Protein AF-A0A1G2JM39-F1 (afdb_monomer)

Nearest PDB structures (foldseek):
  2yhc-assembly1_A  TM=2.535E-01  e=5.989E-01  Escherichia coli BL21(DE3)
  4ui9-assembly1_J  TM=2.223E-01  e=4.684E+00  Homo sapiens

Foldseek 3Di:
DDDDPVPPPVVVVPPPPPPPPFDFLDQLPVPADPVLLVVLVVVLVVLLVVQLPDPQRLCLVSLLSLLLSCLNPVPDDDDADPSNVVSLLVNLVVCLVVVVLLSNLSNLLSCQSNLPFDVSSLVSCVVCLVSLVVVLVVCPPPHNDPSSLSSQLSNCLNPVPDQDDPQPPLVVQLVVCVVVLVLLSNLLSVLSNCSNPQQDQDDDDPVNVVSLSVVLSVCSVVVVSNSNSSSSSSSSSNSANGWDRDSSHIDGGRDCPPVDPPDDPPPDPDPDDD

Sequence (274 aa):
MKFNPDNLNIHELAIEEPEKQAELPFDFSELVSAEDLQELRDELNRTRERQKHDKSPLWGGFCWEVATLKLMNKNEKVDLDEQTLQGIRDNLLRYASLQEWDGFSAIASSLKISGITDSQISKILLDNKNNILKYFESLIYPGISSSAELTAKKIKIIYPGVVINTKDLSLGLATRFKQSKHWLLFCQHLTYEKFIDFDCDIPLDQETKDKITNEFKTYLSKKAWSPLGDIALAMNILNAKRINITDKGVEFITSDKNAKSTSEPQNLPEQKQF

Solvent-accessible surface area (backbone atoms only — not comparable to full-atom values): 15844 Å² total; per-residue (Å²): 134,83,86,65,75,90,73,64,62,66,78,79,66,60,71,74,72,73,79,76,72,79,61,67,36,54,76,38,74,88,78,48,52,76,63,56,54,48,53,52,51,51,50,46,49,53,46,50,57,50,41,77,72,44,96,77,50,64,52,49,61,47,34,42,49,50,22,29,51,29,64,63,33,78,85,61,81,84,87,73,53,71,69,56,52,49,50,45,46,52,46,43,51,48,22,59,77,69,66,38,51,69,63,32,35,51,33,50,24,21,33,36,53,45,28,62,73,48,76,65,53,54,47,56,50,60,78,41,44,68,58,51,51,53,51,50,59,56,38,45,62,96,49,78,40,76,67,35,52,56,47,51,40,27,47,32,60,67,38,69,88,60,86,71,92,62,90,78,59,41,68,61,51,21,52,53,23,57,76,71,65,39,56,69,60,19,38,55,32,51,42,38,55,36,55,69,36,38,76,53,79,67,91,71,56,68,68,57,53,51,50,52,52,51,51,41,53,52,27,56,77,66,66,38,59,71,67,30,26,54,45,43,50,24,48,33,53,62,45,18,52,34,62,47,78,55,82,71,13,62,45,56,37,49,62,74,80,76,77,68,83,74,75,73,78,78,79,73,77,82,79,76,83,127

Secondary structure (DSSP, 8-state):
----GGG--TTTT-------PPPPSS-GGGTS-HHHHHHHHHHHHHHHHHHHH-SS--HHHHHHHHHHHHHH-TT------HHHHHHHHHHHHHHHHTT-HHHHHHHHHHHHHHT---HHHHHHHHHHHHHHHHHHHHHHSSS--HHHHHHHHHHHHH-TT-----TTTHHHHHHHHHHTT-HHHHHHHHHHHHHHSTT---PPPHHHHHHHHHHHHHHHHTT-HHHHHHHHHHHHHHH-SEEEEETTEEEEE--GGGS--S------------

Mean predicted aligned error: 8.4 Å

Structure (mmCIF, N/CA/C/O backbone):
data_AF-A0A1G2JM39-F1
#
_entry.id   AF-A0A1G2JM39-F1
#
loop_
_atom_site.group_PDB
_atom_site.id
_atom_site.type_symbol
_atom_site.label_atom_id
_atom_site.label_alt_id
_atom_site.label_comp_id
_atom_site.label_asym_id
_atom_site.label_entity_id
_atom_site.label_seq_id
_atom_site.pdbx_PDB_ins_code
_atom_site.Cartn_x
_atom_site.Cartn_y
_atom_site.Cartn_z
_atom_site.occupancy
_atom_site.B_iso_or_equiv
_atom_site.auth_seq_id
_atom_site.auth_comp_id
_atom_site.auth_asym_id
_atom_site.auth_atom_id
_atom_site.pdbx_PDB_model_num
ATOM 1 N N . MET A 1 1 ? -66.150 -9.642 -7.266 1.00 48.66 1 MET A N 1
ATOM 2 C CA . MET A 1 1 ? -65.005 -10.494 -7.650 1.00 48.66 1 MET A CA 1
ATOM 3 C C . MET A 1 1 ? -64.572 -11.267 -6.414 1.00 48.66 1 MET A C 1
ATOM 5 O O . MET A 1 1 ? -64.331 -10.633 -5.397 1.00 48.66 1 MET A O 1
ATOM 9 N N . LYS A 1 2 ? -64.592 -12.607 -6.450 1.00 56.50 2 LYS A N 1
ATOM 10 C CA . LYS A 1 2 ? -64.122 -13.448 -5.337 1.00 56.50 2 LYS A CA 1
ATOM 11 C C . LYS A 1 2 ? -62.598 -13.547 -5.430 1.00 56.50 2 LYS A C 1
ATOM 13 O O . LYS A 1 2 ? -62.094 -13.969 -6.465 1.00 56.50 2 LYS A O 1
ATOM 18 N N . PHE A 1 3 ? -61.895 -13.116 -4.387 1.00 60.41 3 PHE A N 1
ATOM 19 C CA . PHE A 1 3 ? -60.451 -13.299 -4.249 1.00 60.41 3 PHE A CA 1
ATOM 20 C C . PHE A 1 3 ? -60.175 -14.806 -4.145 1.00 60.41 3 PHE A C 1
ATOM 22 O O . PHE A 1 3 ? -60.771 -15.461 -3.292 1.00 60.41 3 PHE A O 1
ATOM 29 N N . ASN A 1 4 ? -59.362 -15.356 -5.051 1.00 68.62 4 ASN A N 1
ATOM 30 C CA . ASN A 1 4 ? -58.970 -16.764 -5.029 1.00 68.62 4 ASN A CA 1
ATOM 31 C C . ASN A 1 4 ? -57.573 -16.875 -4.388 1.00 68.62 4 ASN A C 1
ATOM 33 O O . ASN A 1 4 ? -56.592 -16.554 -5.061 1.00 68.62 4 ASN A O 1
ATOM 37 N N . PRO A 1 5 ? -57.471 -17.264 -3.106 1.00 61.47 5 PRO A N 1
ATOM 38 C CA . PRO A 1 5 ? -56.193 -17.344 -2.401 1.00 61.47 5 PRO A CA 1
ATOM 39 C C . PRO A 1 5 ? -55.276 -18.458 -2.934 1.00 61.47 5 PRO A C 1
ATOM 41 O O . PRO A 1 5 ? -54.072 -18.388 -2.715 1.00 61.47 5 PRO A O 1
ATOM 44 N N . ASP A 1 6 ? -55.807 -19.419 -3.695 1.00 66.56 6 ASP A N 1
ATOM 45 C CA . ASP A 1 6 ? -55.047 -20.578 -4.188 1.00 66.56 6 ASP A CA 1
ATOM 46 C C . ASP A 1 6 ? -54.127 -20.255 -5.382 1.00 66.56 6 ASP A C 1
ATOM 48 O O . ASP A 1 6 ? -53.359 -21.105 -5.820 1.00 66.56 6 ASP A O 1
ATOM 52 N N . ASN A 1 7 ? -54.179 -19.021 -5.901 1.00 58.94 7 ASN A N 1
ATOM 53 C CA . ASN A 1 7 ? -53.318 -18.543 -6.991 1.00 58.94 7 ASN A CA 1
ATOM 54 C C . ASN A 1 7 ? -52.231 -17.557 -6.528 1.00 58.94 7 ASN A C 1
ATOM 56 O O . ASN A 1 7 ? -51.568 -16.941 -7.363 1.00 58.94 7 ASN A O 1
ATOM 60 N N . LEU A 1 8 ? -52.040 -17.380 -5.216 1.00 53.53 8 LEU A N 1
ATOM 61 C CA . LEU A 1 8 ? -50.904 -16.626 -4.694 1.00 53.53 8 LEU A CA 1
ATOM 62 C C . LEU A 1 8 ? -49.677 -17.539 -4.646 1.00 53.53 8 LEU A C 1
ATOM 64 O O . LEU A 1 8 ? -49.469 -18.290 -3.694 1.00 53.53 8 LEU A O 1
ATOM 68 N N . ASN A 1 9 ? -48.856 -17.464 -5.691 1.00 60.41 9 ASN A N 1
ATOM 69 C CA . ASN A 1 9 ? -47.540 -18.083 -5.711 1.00 60.41 9 ASN A CA 1
ATOM 70 C C . ASN A 1 9 ? -46.631 -17.336 -4.718 1.00 60.41 9 ASN A C 1
ATOM 72 O O . ASN A 1 9 ? -45.933 -16.391 -5.070 1.00 60.41 9 ASN A O 1
ATOM 76 N N . ILE A 1 10 ? -46.675 -17.724 -3.443 1.00 56.81 10 ILE A N 1
ATOM 77 C CA . ILE A 1 10 ? -45.877 -17.131 -2.355 1.00 56.81 10 ILE A CA 1
ATOM 78 C C . ILE A 1 10 ? -44.362 -17.160 -2.625 1.00 56.81 10 ILE A C 1
ATOM 80 O O . ILE A 1 10 ? -43.629 -16.378 -2.028 1.00 56.81 10 ILE A O 1
ATOM 84 N N . HIS A 1 11 ? -43.895 -18.001 -3.554 1.00 56.53 11 HIS A N 1
ATOM 85 C CA . HIS A 1 11 ? -42.503 -18.028 -4.007 1.00 56.53 11 HIS A CA 1
ATOM 86 C C . HIS A 1 11 ? -42.127 -16.848 -4.919 1.00 56.53 11 HIS A C 1
ATOM 88 O O . HIS A 1 11 ? -40.959 -16.481 -4.958 1.00 56.53 11 HIS A O 1
ATOM 94 N N . GLU A 1 12 ? -43.089 -16.207 -5.592 1.00 52.84 12 GLU A N 1
ATOM 95 C CA . GLU A 1 12 ? -42.864 -14.974 -6.373 1.00 52.84 12 GLU A CA 1
ATOM 96 C C . GLU A 1 12 ? -42.882 -13.706 -5.500 1.00 52.84 12 GLU A C 1
ATOM 98 O O . GLU A 1 12 ? -42.490 -12.634 -5.953 1.00 52.84 12 GLU A O 1
ATOM 103 N N . LEU A 1 13 ? -43.317 -13.819 -4.239 1.00 52.88 13 LEU A N 1
ATOM 104 C CA . LEU A 1 13 ? -43.308 -12.733 -3.250 1.00 52.88 13 LEU A CA 1
ATOM 105 C C . LEU A 1 13 ? -42.090 -12.768 -2.321 1.00 52.88 13 LEU A C 1
ATOM 107 O O . LEU A 1 13 ? -41.977 -11.916 -1.437 1.00 52.88 13 LEU A O 1
ATOM 111 N N . ALA A 1 14 ? -41.178 -13.725 -2.511 1.00 61.47 14 ALA A N 1
ATOM 112 C CA . ALA A 1 14 ? -39.863 -13.669 -1.896 1.00 61.47 14 ALA A CA 1
ATOM 113 C C . ALA A 1 14 ? -39.095 -12.511 -2.544 1.00 61.47 14 ALA A C 1
ATOM 115 O O . ALA A 1 14 ? -38.426 -12.671 -3.560 1.00 61.47 14 ALA A O 1
ATOM 116 N N . ILE A 1 15 ? -39.249 -11.316 -1.974 1.00 55.47 15 ILE A N 1
ATOM 117 C CA . ILE A 1 15 ? -38.340 -10.204 -2.220 1.00 55.47 15 ILE A CA 1
ATOM 118 C C . ILE A 1 15 ? -36.965 -10.744 -1.833 1.00 55.47 15 ILE A C 1
ATOM 120 O O . ILE A 1 15 ? -36.743 -11.023 -0.654 1.00 55.47 15 ILE A O 1
ATOM 124 N N . GLU A 1 16 ? -36.087 -10.961 -2.817 1.00 55.72 16 GLU A N 1
ATOM 125 C CA . GLU A 1 16 ? -34.671 -11.200 -2.548 1.00 55.72 16 GLU A CA 1
ATOM 126 C C . GLU A 1 16 ? -34.227 -10.094 -1.596 1.00 55.72 16 GLU A C 1
ATOM 128 O O . GLU A 1 16 ? -34.289 -8.908 -1.942 1.00 55.72 16 GLU A O 1
ATOM 133 N N . GLU A 1 17 ? -33.873 -10.468 -0.362 1.00 51.47 17 GLU A N 1
ATOM 134 C CA . GLU A 1 17 ? -33.269 -9.512 0.552 1.00 51.47 17 GLU A CA 1
ATOM 135 C C . GLU A 1 17 ? -32.082 -8.910 -0.200 1.00 51.47 17 GLU A C 1
ATOM 137 O O . GLU A 1 17 ? -31.240 -9.675 -0.685 1.00 51.47 17 GLU A O 1
ATOM 142 N N . PRO A 1 18 ? -32.028 -7.574 -0.370 1.00 54.75 18 PRO A N 1
ATOM 143 C CA . PRO A 1 18 ? -30.941 -6.956 -1.105 1.00 54.75 18 PRO A CA 1
ATOM 144 C C . PRO A 1 18 ? -29.643 -7.452 -0.488 1.00 54.75 18 PRO A C 1
ATOM 146 O O . PRO A 1 18 ? -29.501 -7.378 0.738 1.00 54.75 18 PRO A O 1
ATOM 149 N N . GLU A 1 19 ? -28.748 -7.993 -1.325 1.00 52.28 19 GLU A N 1
ATOM 150 C CA . GLU A 1 19 ? -27.459 -8.522 -0.884 1.00 52.28 19 GLU A CA 1
ATOM 151 C C . GLU A 1 19 ? -26.875 -7.552 0.135 1.00 52.28 19 GLU A C 1
ATOM 153 O O . GLU A 1 19 ? -26.601 -6.385 -0.172 1.00 52.28 19 GLU A O 1
ATOM 158 N N . LYS A 1 20 ? -26.779 -8.013 1.386 1.00 50.59 20 LYS A N 1
ATOM 159 C CA . LYS A 1 20 ? -26.292 -7.176 2.472 1.00 50.59 20 LYS A CA 1
ATOM 160 C C . LYS A 1 20 ? -24.886 -6.757 2.087 1.00 50.59 20 LYS A C 1
ATOM 162 O O . LYS A 1 20 ? -23.979 -7.588 2.047 1.00 50.59 20 LYS A O 1
ATOM 167 N N . GLN A 1 21 ? -24.722 -5.476 1.761 1.00 50.88 21 GLN A N 1
ATOM 168 C CA . GLN A 1 21 ? -23.415 -4.936 1.428 1.00 50.88 21 GLN A CA 1
ATOM 169 C C . GLN A 1 21 ? -22.471 -5.288 2.573 1.00 50.88 21 GLN A C 1
ATOM 171 O O . GLN A 1 21 ? -22.797 -5.050 3.737 1.00 50.88 21 GLN A O 1
ATOM 176 N N . ALA A 1 22 ? -21.334 -5.900 2.239 1.00 52.94 22 ALA A N 1
ATOM 177 C CA . ALA A 1 22 ? -20.323 -6.251 3.220 1.00 52.94 22 ALA A CA 1
ATOM 178 C C . ALA A 1 22 ? -20.017 -5.018 4.085 1.00 52.94 22 ALA A C 1
ATOM 180 O O . ALA A 1 22 ? -19.621 -3.972 3.554 1.00 52.94 22 ALA A O 1
ATOM 181 N N . GLU A 1 23 ? -20.250 -5.138 5.395 1.00 52.09 23 GLU A N 1
ATOM 182 C CA . GLU A 1 23 ? -19.890 -4.105 6.363 1.00 52.09 23 GLU A CA 1
ATOM 183 C C . GLU A 1 23 ? -18.403 -3.789 6.194 1.00 52.09 23 GLU A C 1
ATOM 185 O O . GLU A 1 23 ? -17.568 -4.696 6.113 1.00 52.09 23 GLU A O 1
ATOM 190 N N . LEU A 1 24 ? -18.083 -2.500 6.074 1.00 54.19 24 LEU A N 1
ATOM 191 C CA . LEU A 1 24 ? -16.711 -2.049 5.894 1.00 54.19 24 LEU A CA 1
ATOM 192 C C . LEU A 1 24 ? -15.858 -2.448 7.111 1.00 54.19 24 LEU A C 1
ATOM 194 O O . LEU A 1 24 ? -16.332 -2.332 8.238 1.00 54.19 24 LEU A O 1
ATOM 198 N N . PRO A 1 25 ? -14.598 -2.877 6.913 1.00 66.50 25 PRO A N 1
ATOM 199 C CA . PRO A 1 25 ? -13.685 -3.208 8.014 1.00 66.50 25 PRO A CA 1
ATOM 200 C C . PRO A 1 25 ? -13.390 -2.009 8.875 1.00 66.50 25 PRO A C 1
ATOM 202 O O . PRO A 1 25 ? -13.348 -2.112 10.093 1.00 66.50 25 PRO A O 1
ATOM 205 N N . PHE A 1 26 ? -13.226 -0.859 8.243 1.00 82.00 26 PHE A N 1
ATOM 206 C CA . PHE A 1 26 ? -13.108 0.391 8.943 1.00 82.00 26 PHE A CA 1
ATOM 207 C C . PHE A 1 26 ? -13.837 1.462 8.145 1.00 82.00 26 PHE A C 1
ATOM 209 O O . PHE A 1 26 ? -13.618 1.598 6.940 1.00 82.00 26 PHE A O 1
ATOM 216 N N . ASP A 1 27 ? -14.726 2.194 8.806 1.00 86.12 27 ASP A N 1
ATOM 217 C CA . ASP A 1 27 ? -15.439 3.294 8.176 1.00 86.12 27 ASP A CA 1
ATOM 218 C C . ASP A 1 27 ? -14.637 4.589 8.339 1.00 86.12 27 ASP A C 1
ATOM 220 O O . ASP A 1 27 ? -14.586 5.191 9.411 1.00 86.12 27 ASP A O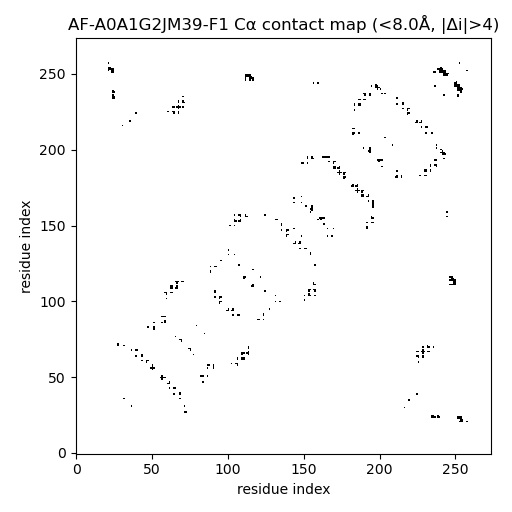 1
ATOM 224 N N . PHE A 1 28 ? -13.974 5.011 7.262 1.00 91.94 28 PHE A N 1
ATOM 225 C CA . PHE A 1 28 ? -13.242 6.277 7.239 1.00 91.94 28 PHE A CA 1
ATOM 226 C C . PHE A 1 28 ? -14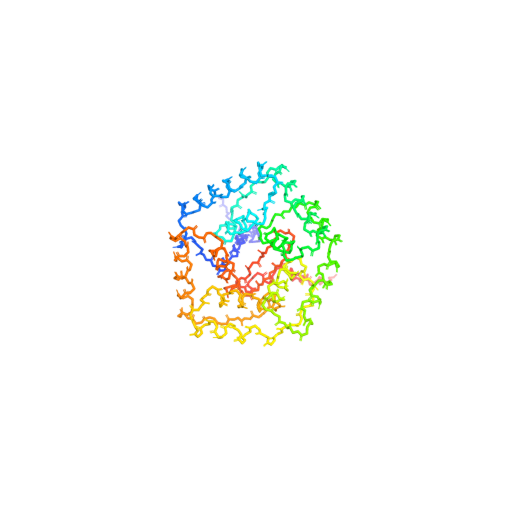.157 7.492 7.081 1.00 91.94 28 PHE A C 1
ATOM 228 O O . PHE A 1 28 ? -13.665 8.605 7.243 1.00 91.94 28 PHE A O 1
ATOM 235 N N . SER A 1 29 ? -15.454 7.325 6.792 1.00 90.88 29 SER A N 1
ATOM 236 C CA . SER A 1 29 ? -16.361 8.456 6.548 1.00 90.88 29 SER A CA 1
ATOM 237 C C . SER A 1 29 ? -16.540 9.360 7.773 1.00 90.88 29 SER A C 1
ATOM 239 O O . SER A 1 29 ? -16.782 10.555 7.625 1.00 90.88 29 SER A O 1
ATOM 241 N N . GLU A 1 30 ? -16.333 8.821 8.977 1.00 91.75 30 GLU A N 1
ATOM 242 C CA . GLU A 1 30 ? -16.329 9.595 10.223 1.00 91.75 30 GLU A CA 1
ATOM 243 C C . GLU A 1 30 ? -14.988 10.299 10.502 1.00 91.75 30 GLU A C 1
ATOM 245 O O . GLU A 1 30 ? -14.922 11.212 11.327 1.00 91.75 30 GLU A O 1
ATOM 250 N N . LEU A 1 31 ? -13.899 9.870 9.852 1.00 94.56 31 LEU A N 1
ATOM 251 C CA . LEU A 1 31 ? -12.544 10.383 10.091 1.00 94.56 31 LEU A CA 1
ATOM 252 C C . LEU A 1 31 ? -12.022 11.297 8.984 1.00 94.56 31 LEU A C 1
ATOM 254 O O . LEU A 1 31 ? -11.151 12.120 9.256 1.00 94.56 31 LEU A O 1
ATOM 258 N N . VAL A 1 32 ? -12.496 11.111 7.756 1.00 96.12 32 VAL A N 1
ATOM 259 C CA . VAL A 1 32 ? -11.976 11.753 6.550 1.00 96.12 32 VAL A CA 1
ATOM 260 C C . VAL A 1 32 ? -13.108 12.525 5.894 1.00 96.12 32 VAL A C 1
ATOM 262 O O . VAL A 1 32 ? -14.105 11.948 5.462 1.00 96.12 32 VAL A O 1
ATOM 265 N N . SER A 1 33 ? -12.952 13.843 5.812 1.00 96.75 33 SER A N 1
ATOM 266 C CA . SER A 1 33 ? -13.948 14.697 5.174 1.00 96.75 33 SER A CA 1
ATOM 267 C C . SER A 1 33 ? -13.884 14.606 3.643 1.00 96.75 33 SER A C 1
ATOM 269 O O . SER A 1 33 ? -12.898 14.156 3.053 1.00 96.75 33 SER A O 1
ATOM 271 N N . ALA A 1 34 ? -14.929 15.090 2.967 1.00 96.38 34 ALA A N 1
ATOM 272 C CA . ALA A 1 34 ? -14.906 15.232 1.511 1.00 96.38 34 ALA A CA 1
ATOM 273 C C . ALA A 1 34 ? -13.791 16.185 1.032 1.00 96.38 34 ALA A C 1
ATOM 275 O O . ALA A 1 34 ? -13.235 15.972 -0.045 1.00 96.38 34 ALA A O 1
ATOM 276 N N . GLU A 1 35 ? -13.455 17.200 1.836 1.00 97.56 35 GLU A N 1
ATOM 277 C CA . GLU A 1 35 ? -12.361 18.141 1.576 1.00 97.56 35 GLU A CA 1
ATOM 278 C C . GLU A 1 35 ? -10.998 17.442 1.657 1.00 97.56 35 GLU A C 1
ATOM 280 O O . GLU A 1 35 ? -10.205 17.556 0.727 1.00 97.56 35 GLU A O 1
ATOM 285 N N . ASP A 1 36 ? -10.765 16.613 2.680 1.00 97.38 36 ASP A N 1
ATOM 286 C CA . ASP A 1 36 ? -9.531 15.825 2.798 1.00 97.38 36 ASP A CA 1
ATOM 287 C C . ASP A 1 36 ? -9.327 14.885 1.602 1.00 97.38 36 ASP A C 1
ATOM 289 O O . ASP A 1 36 ? -8.221 14.776 1.066 1.00 97.38 36 ASP A O 1
ATOM 293 N N . LEU A 1 37 ? -10.400 14.218 1.157 1.00 96.88 37 LEU A N 1
ATOM 294 C CA . LEU A 1 37 ? -10.355 13.378 -0.041 1.00 96.88 37 LEU A CA 1
ATOM 295 C C . LEU A 1 37 ? -10.042 14.202 -1.290 1.00 96.88 37 LEU A C 1
ATOM 297 O O . LEU A 1 37 ? -9.296 13.738 -2.151 1.00 96.88 37 LEU A O 1
ATOM 301 N N . GLN A 1 38 ? -10.602 15.408 -1.407 1.00 97.25 38 GLN A N 1
ATOM 302 C CA . GLN A 1 38 ? -10.318 16.288 -2.535 1.00 97.25 38 GLN A CA 1
ATOM 303 C C . GLN A 1 38 ? -8.860 16.754 -2.536 1.00 97.25 38 GLN A C 1
ATOM 305 O O . GLN A 1 38 ? -8.214 16.700 -3.578 1.00 97.25 38 GLN A O 1
ATOM 310 N N . GLU A 1 39 ? -8.306 17.123 -1.385 1.00 97.12 39 GLU A N 1
ATOM 311 C CA . GLU A 1 39 ? -6.896 17.498 -1.281 1.00 97.12 39 GLU A CA 1
ATOM 312 C C . GLU A 1 39 ? -5.952 16.345 -1.647 1.00 97.12 39 GLU A C 1
ATOM 314 O O . GLU A 1 39 ? -4.943 16.567 -2.321 1.00 97.12 39 GLU A O 1
ATOM 319 N N . LEU A 1 40 ? -6.281 15.108 -1.256 1.00 96.19 40 LEU A N 1
ATOM 320 C CA . LEU A 1 40 ? -5.510 13.936 -1.667 1.00 96.19 40 LEU A CA 1
ATOM 321 C C . LEU A 1 40 ? -5.601 13.697 -3.183 1.00 96.19 40 LEU A C 1
ATOM 323 O O . LEU A 1 40 ? -4.592 13.366 -3.803 1.00 96.19 40 LEU A O 1
ATOM 327 N N . ARG A 1 41 ? -6.774 13.892 -3.805 1.00 96.88 41 ARG A N 1
ATOM 328 C CA . ARG A 1 41 ? -6.910 13.840 -5.276 1.00 96.88 41 ARG A CA 1
ATOM 329 C C . ARG A 1 41 ? -6.051 14.903 -5.952 1.00 96.88 41 ARG A C 1
ATOM 331 O O . ARG A 1 41 ? -5.400 14.618 -6.956 1.00 96.88 41 ARG A O 1
ATOM 338 N N . ASP A 1 42 ? -6.040 16.113 -5.407 1.00 96.38 42 ASP A N 1
ATOM 339 C CA . ASP A 1 42 ? -5.241 17.207 -5.945 1.00 96.38 42 ASP A CA 1
ATOM 340 C C . ASP A 1 42 ? -3.745 16.892 -5.841 1.00 96.38 42 ASP A C 1
ATOM 342 O O . ASP A 1 42 ? -3.018 17.089 -6.815 1.00 96.38 42 ASP A O 1
ATOM 346 N N . GLU A 1 43 ? -3.275 16.348 -4.711 1.00 95.31 43 GLU A N 1
ATOM 347 C CA . GLU A 1 43 ? -1.877 15.921 -4.576 1.00 95.31 43 GLU A CA 1
ATOM 348 C C . GLU A 1 43 ? -1.536 14.771 -5.524 1.00 95.31 43 GLU A C 1
ATOM 350 O O . GLU A 1 43 ? -0.520 14.839 -6.213 1.00 95.31 43 GLU A O 1
ATOM 355 N N . LEU A 1 44 ? -2.418 13.778 -5.654 1.00 95.62 44 LEU A N 1
ATOM 356 C CA . LEU A 1 44 ? -2.255 12.680 -6.604 1.00 95.62 44 LEU A CA 1
ATOM 357 C C . LEU A 1 44 ? -2.095 13.199 -8.043 1.00 95.62 44 LEU A C 1
ATOM 359 O O . LEU A 1 44 ? -1.231 12.730 -8.789 1.00 95.62 44 LEU A O 1
ATOM 363 N N . ASN A 1 45 ? -2.900 14.189 -8.437 1.00 95.69 45 ASN A N 1
ATOM 364 C CA . ASN A 1 45 ? -2.801 14.829 -9.747 1.00 95.69 45 ASN A CA 1
ATOM 365 C C . ASN A 1 45 ? -1.491 15.615 -9.895 1.00 95.69 45 ASN A C 1
ATOM 367 O O . ASN A 1 45 ? -0.821 15.489 -10.919 1.00 95.69 45 ASN A O 1
ATOM 371 N N . ARG A 1 46 ? -1.058 16.367 -8.873 1.00 95.19 46 ARG A N 1
ATOM 372 C CA . ARG A 1 46 ? 0.250 17.050 -8.893 1.00 95.19 46 ARG A CA 1
ATOM 373 C C . ARG A 1 46 ? 1.399 16.058 -9.031 1.00 95.19 46 ARG A C 1
ATOM 375 O O . ARG A 1 46 ? 2.324 16.297 -9.805 1.00 95.19 46 ARG A O 1
ATOM 382 N N . THR A 1 47 ? 1.362 14.946 -8.302 1.00 95.00 47 THR A N 1
ATOM 383 C CA . THR A 1 47 ? 2.358 13.879 -8.411 1.00 95.00 47 THR A CA 1
ATOM 384 C C . THR A 1 47 ? 2.350 13.285 -9.813 1.00 95.00 47 THR A C 1
ATOM 386 O O . THR A 1 47 ? 3.416 13.218 -10.421 1.00 95.00 47 THR A O 1
ATOM 389 N N . ARG A 1 48 ? 1.178 12.952 -10.368 1.00 95.50 48 ARG A N 1
ATOM 390 C CA . ARG A 1 48 ? 1.031 12.448 -11.744 1.00 95.50 48 ARG A CA 1
ATOM 391 C C . ARG A 1 48 ? 1.693 13.368 -12.769 1.00 95.50 48 ARG A C 1
ATOM 393 O O . ARG A 1 48 ? 2.515 12.910 -13.557 1.00 95.50 48 ARG A O 1
ATOM 400 N N . GLU A 1 49 ? 1.378 14.659 -12.728 1.00 95.06 49 GLU A N 1
ATOM 401 C CA . GLU A 1 49 ? 1.912 15.629 -13.688 1.00 95.06 49 GLU A CA 1
ATOM 402 C C . GLU A 1 49 ? 3.421 15.851 -13.503 1.00 95.06 49 GLU A C 1
ATOM 404 O O . GLU A 1 49 ? 4.153 15.917 -14.489 1.00 95.06 49 GLU A O 1
ATOM 409 N N . ARG A 1 50 ? 3.933 15.852 -12.261 1.00 94.56 50 ARG A N 1
ATOM 410 C CA . ARG A 1 50 ? 5.388 15.849 -12.014 1.00 94.56 50 ARG A CA 1
ATOM 411 C C . ARG A 1 50 ? 6.065 14.640 -12.663 1.00 94.56 50 ARG A C 1
ATOM 413 O O . ARG A 1 50 ? 7.075 14.817 -13.339 1.00 94.56 50 ARG A O 1
ATOM 420 N N . GLN A 1 51 ? 5.502 13.438 -12.503 1.00 93.25 51 GLN A N 1
ATOM 421 C CA . GLN A 1 51 ? 6.091 12.217 -13.065 1.00 93.25 51 GLN A CA 1
ATOM 422 C C . GLN A 1 51 ? 6.120 12.223 -14.598 1.00 93.25 51 GLN A C 1
ATOM 424 O O . GLN A 1 51 ? 7.083 11.748 -15.191 1.00 93.25 51 GLN A O 1
ATOM 429 N N . LYS A 1 52 ? 5.115 12.803 -15.261 1.00 91.38 52 LYS A N 1
ATOM 430 C CA . LYS A 1 52 ? 5.084 12.900 -16.733 1.00 91.38 52 LYS A CA 1
ATOM 431 C C . LYS A 1 52 ? 6.220 13.750 -17.318 1.00 91.38 52 LYS A C 1
ATOM 433 O O . LYS A 1 52 ? 6.564 13.570 -18.485 1.00 91.38 52 LYS A O 1
ATOM 438 N N . HIS A 1 53 ? 6.788 14.666 -16.534 1.00 89.81 53 HIS A N 1
ATOM 439 C CA . HIS A 1 53 ? 7.828 15.598 -16.979 1.00 89.81 53 HIS A CA 1
ATOM 440 C C . HIS A 1 53 ? 9.217 15.321 -16.387 1.00 89.81 53 HIS A C 1
ATOM 442 O O . 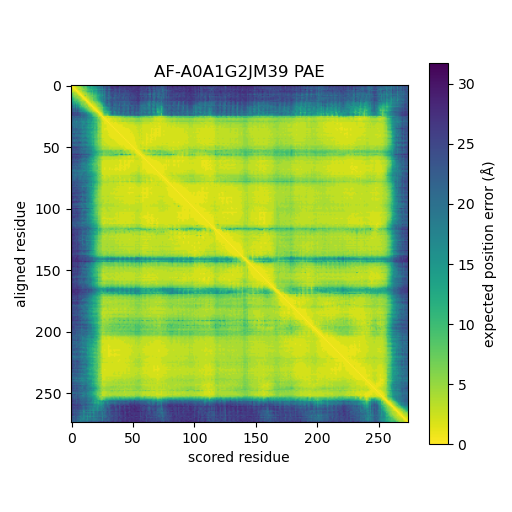HIS A 1 53 ? 10.186 15.977 -16.778 1.00 89.81 53 HIS A O 1
ATOM 448 N N . ASP A 1 54 ? 9.335 14.369 -15.461 1.00 90.62 54 ASP A N 1
ATOM 449 C CA . ASP A 1 54 ? 10.614 14.002 -14.858 1.00 90.62 54 ASP A CA 1
ATOM 450 C C . ASP A 1 54 ? 11.445 13.123 -15.811 1.00 90.62 54 ASP A C 1
ATOM 452 O O . ASP A 1 54 ? 10.929 12.278 -16.542 1.00 90.62 54 ASP A O 1
ATOM 456 N N . LYS A 1 55 ? 12.768 13.301 -15.782 1.00 86.81 55 LYS A N 1
ATOM 457 C CA . LYS A 1 55 ? 13.722 12.432 -16.484 1.00 86.81 55 LYS A CA 1
ATOM 458 C C . LYS A 1 55 ? 13.867 11.072 -15.805 1.00 86.81 55 LYS A C 1
ATOM 460 O O . LYS A 1 55 ? 14.277 10.116 -16.457 1.00 86.81 55 LYS A O 1
ATOM 465 N N . SER A 1 56 ? 13.583 10.994 -14.505 1.00 85.19 56 SER A N 1
ATOM 466 C CA . SER A 1 56 ? 13.648 9.760 -13.723 1.00 85.19 56 SER A CA 1
ATOM 467 C C . SER A 1 56 ? 12.410 9.634 -12.833 1.00 85.19 56 SER A C 1
ATOM 469 O O . SER A 1 56 ? 12.520 9.763 -11.610 1.00 85.19 56 SER A O 1
ATOM 471 N N . PRO A 1 57 ? 11.233 9.374 -13.423 1.00 85.81 57 PRO A N 1
ATOM 472 C CA . PRO A 1 57 ? 9.997 9.381 -12.670 1.00 85.81 57 PRO A CA 1
ATOM 473 C C . PRO A 1 57 ? 9.972 8.284 -11.599 1.00 85.81 57 PRO A C 1
ATOM 475 O O . PRO A 1 57 ? 10.307 7.120 -11.834 1.00 85.81 57 PRO A O 1
ATOM 478 N N . LEU A 1 58 ? 9.550 8.681 -10.405 1.00 87.62 58 LEU A N 1
ATOM 479 C CA . LEU A 1 58 ? 9.342 7.854 -9.228 1.00 87.62 58 LEU A CA 1
ATOM 480 C C . LEU A 1 58 ? 7.849 7.533 -9.089 1.00 87.62 58 LEU A C 1
ATOM 482 O O . LEU A 1 58 ? 7.152 8.046 -8.210 1.00 87.62 58 LEU A O 1
ATOM 486 N N . TRP A 1 59 ? 7.354 6.637 -9.945 1.00 94.31 59 TRP A N 1
ATOM 487 C CA . TRP A 1 59 ? 5.951 6.204 -9.940 1.00 94.31 59 TRP A CA 1
ATOM 488 C C . TRP A 1 59 ? 5.546 5.446 -8.665 1.00 94.31 59 TRP A C 1
ATOM 490 O O . TRP A 1 59 ? 4.355 5.280 -8.408 1.00 94.31 59 TRP A O 1
ATOM 500 N N . GLY A 1 60 ? 6.511 5.045 -7.829 1.00 91.81 60 GLY A N 1
ATOM 501 C CA . GLY A 1 60 ? 6.273 4.463 -6.504 1.00 91.81 60 GLY A CA 1
ATOM 502 C C . GLY A 1 60 ? 5.421 5.329 -5.584 1.00 91.81 60 GLY A C 1
ATOM 503 O O . GLY A 1 60 ? 4.441 4.831 -5.033 1.00 91.81 60 GLY A O 1
ATOM 504 N N . GLY A 1 61 ? 5.742 6.621 -5.467 1.00 91.81 61 GLY A N 1
ATOM 505 C CA . GLY A 1 61 ? 4.961 7.547 -4.639 1.00 91.81 61 GLY A CA 1
ATOM 506 C C . GLY A 1 61 ? 3.528 7.694 -5.151 1.00 91.81 61 GLY A C 1
ATOM 507 O O . GLY A 1 61 ? 2.580 7.544 -4.387 1.00 91.81 61 GLY A O 1
ATOM 508 N N . PHE A 1 62 ? 3.377 7.857 -6.468 1.00 95.44 62 PHE A N 1
ATOM 509 C CA . PHE A 1 62 ? 2.070 7.930 -7.120 1.00 95.44 62 PHE A CA 1
ATOM 510 C C . PHE A 1 62 ? 1.218 6.680 -6.854 1.00 95.44 62 PHE A C 1
ATOM 512 O O . PHE A 1 62 ? 0.076 6.789 -6.418 1.00 95.44 62 PHE A O 1
ATOM 519 N N . CYS A 1 63 ? 1.765 5.477 -7.068 1.00 95.94 63 CYS A N 1
ATOM 520 C CA . CYS A 1 63 ? 1.022 4.231 -6.848 1.00 95.94 63 CYS A CA 1
ATOM 521 C C . CYS A 1 63 ? 0.575 4.080 -5.386 1.00 95.94 63 CYS A C 1
ATOM 523 O O . CYS A 1 63 ? -0.514 3.566 -5.123 1.00 95.94 63 CYS A O 1
ATOM 525 N N . TRP A 1 64 ? 1.395 4.543 -4.440 1.00 94.44 64 TRP A N 1
ATOM 526 C CA . TRP A 1 64 ? 1.057 4.534 -3.020 1.00 94.44 64 TRP A CA 1
ATOM 527 C C . TRP A 1 64 ? -0.064 5.519 -2.668 1.00 94.44 64 TRP A C 1
ATOM 529 O O . TRP A 1 64 ? -0.977 5.174 -1.917 1.00 94.44 64 TRP A O 1
ATOM 539 N N . GLU A 1 65 ? -0.053 6.720 -3.246 1.00 95.19 65 GLU A N 1
ATOM 540 C CA . GLU A 1 65 ? -1.137 7.700 -3.096 1.00 95.19 65 GLU A CA 1
ATOM 541 C C . GLU A 1 65 ? -2.462 7.155 -3.654 1.00 95.19 65 GLU A C 1
ATOM 543 O O . GLU A 1 65 ? -3.502 7.283 -3.005 1.00 95.19 65 GLU A O 1
ATOM 548 N N . VAL A 1 66 ? -2.429 6.461 -4.802 1.00 95.94 66 VAL A N 1
ATOM 549 C CA . VAL A 1 66 ? -3.618 5.786 -5.353 1.00 95.94 66 VAL A CA 1
ATOM 550 C C . VAL A 1 66 ? -4.156 4.726 -4.390 1.00 95.94 66 VAL A C 1
ATOM 552 O O . VAL A 1 66 ? -5.360 4.680 -4.129 1.00 95.94 66 VAL A O 1
ATOM 555 N N . ALA A 1 67 ? -3.279 3.880 -3.840 1.00 95.00 67 ALA A N 1
ATOM 556 C CA . ALA A 1 67 ? -3.664 2.874 -2.852 1.00 95.00 67 ALA A CA 1
ATOM 557 C C . ALA A 1 67 ? -4.261 3.518 -1.591 1.00 95.00 67 ALA A C 1
ATOM 559 O O . ALA A 1 67 ? -5.299 3.074 -1.108 1.00 95.00 67 ALA A O 1
ATOM 560 N N . THR A 1 68 ? -3.660 4.606 -1.109 1.00 95.06 68 THR A N 1
ATOM 561 C CA . THR A 1 68 ? -4.125 5.372 0.056 1.00 95.06 68 THR A CA 1
ATOM 562 C C . THR A 1 68 ? -5.533 5.921 -0.159 1.00 95.06 68 THR A C 1
ATOM 564 O O . THR A 1 68 ? -6.412 5.724 0.681 1.00 95.06 68 THR A O 1
ATOM 567 N N . LEU A 1 69 ? -5.784 6.543 -1.314 1.00 95.62 69 LEU A N 1
ATOM 568 C CA . LEU A 1 69 ? -7.100 7.071 -1.664 1.00 95.62 69 LEU A CA 1
ATOM 569 C C . LEU A 1 69 ? -8.155 5.955 -1.733 1.00 95.62 69 LEU A C 1
ATOM 571 O O . LEU A 1 69 ? -9.248 6.106 -1.190 1.00 95.62 69 LEU A O 1
ATOM 575 N N . LYS A 1 70 ? -7.813 4.805 -2.327 1.00 93.69 70 LYS A N 1
ATOM 576 C CA . LYS A 1 70 ? -8.684 3.619 -2.394 1.00 93.69 70 LYS A CA 1
ATOM 577 C C . LYS A 1 70 ? -8.996 3.013 -1.026 1.00 93.69 70 LYS A C 1
ATOM 579 O O . LYS A 1 70 ? -10.119 2.570 -0.805 1.00 93.69 70 LYS A O 1
ATOM 584 N N . LEU A 1 71 ? -8.024 2.992 -0.114 1.00 92.94 71 LEU A N 1
ATOM 585 C CA . LEU A 1 71 ? -8.202 2.470 1.244 1.00 92.94 71 LEU A CA 1
ATOM 586 C C . LEU A 1 71 ? -9.144 3.335 2.085 1.00 92.94 71 LEU A C 1
ATOM 588 O O . LEU A 1 71 ? -9.880 2.794 2.907 1.00 92.94 71 LEU A O 1
ATOM 592 N N . MET A 1 72 ? -9.124 4.655 1.879 1.00 93.62 72 MET A N 1
ATOM 593 C CA . MET A 1 72 ? -10.003 5.596 2.583 1.00 93.62 72 MET A CA 1
ATOM 594 C C . MET A 1 72 ? -11.366 5.754 1.900 1.00 93.62 72 MET A C 1
ATOM 596 O O . MET A 1 72 ? -12.360 6.025 2.565 1.00 93.62 72 MET A O 1
ATOM 600 N N . ASN A 1 73 ? -11.433 5.555 0.582 1.00 93.50 73 ASN A N 1
ATOM 601 C CA . ASN A 1 73 ? -12.668 5.574 -0.189 1.00 93.50 73 ASN A CA 1
ATOM 602 C C . ASN A 1 73 ? -12.703 4.410 -1.194 1.00 93.50 73 ASN A C 1
ATOM 604 O O . ASN A 1 73 ? -12.283 4.546 -2.344 1.00 93.50 73 ASN A O 1
ATOM 608 N N . LYS A 1 74 ? -13.269 3.262 -0.792 1.00 87.19 74 LYS A N 1
ATOM 609 C CA . LYS A 1 74 ? -13.347 2.055 -1.647 1.00 87.19 74 LYS A CA 1
ATOM 610 C C . LYS A 1 74 ? -14.048 2.286 -2.990 1.00 87.19 74 LYS A C 1
ATOM 612 O O . LYS A 1 74 ? -13.742 1.618 -3.977 1.00 87.19 74 LYS A O 1
ATOM 617 N N . ASN A 1 75 ? -14.995 3.225 -3.016 1.00 90.25 75 ASN A N 1
ATOM 618 C CA . ASN A 1 75 ? -15.801 3.543 -4.189 1.00 90.25 75 ASN A CA 1
ATOM 619 C C . ASN A 1 75 ? -15.091 4.530 -5.120 1.00 90.25 75 AS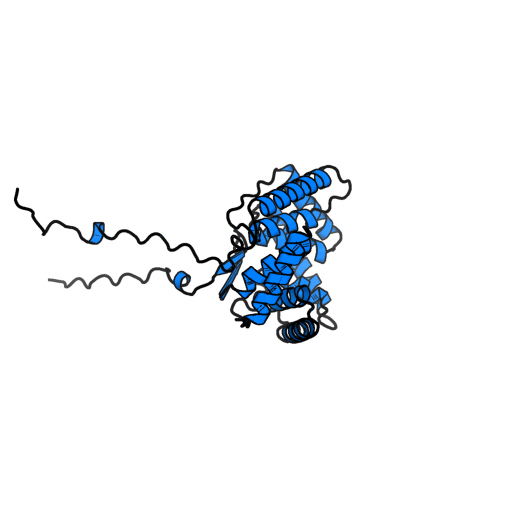N A C 1
ATOM 621 O O . ASN A 1 75 ? -15.605 4.825 -6.200 1.00 90.25 75 ASN A O 1
ATOM 625 N N . GLU A 1 76 ? -13.923 5.040 -4.719 1.00 92.00 76 GLU A N 1
ATOM 626 C CA . GLU A 1 76 ? -13.129 5.922 -5.553 1.00 92.00 76 GLU A CA 1
ATOM 627 C C . GLU A 1 76 ? -12.792 5.228 -6.870 1.00 92.00 76 GLU A C 1
ATOM 629 O O . GLU A 1 76 ? -12.301 4.097 -6.891 1.00 92.00 76 GLU A O 1
ATOM 634 N N . LYS A 1 77 ? -13.011 5.917 -7.986 1.00 91.44 77 LYS A N 1
ATOM 635 C CA . LYS A 1 77 ? -12.518 5.489 -9.292 1.00 91.44 77 LYS A CA 1
ATOM 636 C C . LYS A 1 77 ? -11.302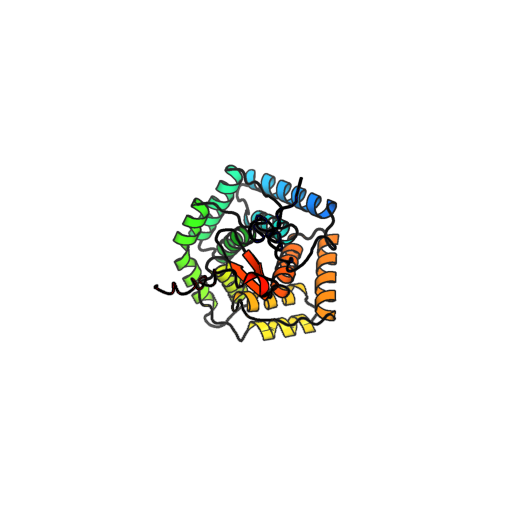 6.334 -9.629 1.00 91.44 77 LYS A C 1
ATOM 638 O O . LYS A 1 77 ? -11.426 7.536 -9.821 1.00 91.44 77 LYS A O 1
ATOM 643 N N . VAL A 1 78 ? -10.140 5.695 -9.700 1.00 90.44 78 VAL A N 1
ATOM 644 C CA . VAL A 1 78 ? -8.913 6.349 -10.152 1.00 90.44 78 VAL A CA 1
ATOM 645 C C . VAL A 1 78 ? -8.710 5.972 -11.605 1.00 90.44 78 VAL A C 1
ATOM 647 O O . VAL A 1 78 ? -8.361 4.833 -11.905 1.00 90.44 78 VAL A O 1
ATOM 650 N N . ASP A 1 79 ? -8.984 6.924 -12.490 1.00 89.19 79 ASP A N 1
ATOM 651 C CA . ASP A 1 79 ? -8.739 6.758 -13.916 1.00 89.19 79 ASP A CA 1
ATOM 652 C C . ASP A 1 79 ? -7.258 7.017 -14.218 1.00 89.19 79 ASP A C 1
ATOM 654 O O . ASP A 1 79 ? -6.681 8.035 -13.794 1.00 89.19 79 ASP A O 1
ATOM 658 N N . LEU A 1 80 ? -6.634 6.063 -14.903 1.00 93.38 80 LEU A N 1
ATOM 659 C CA . LEU A 1 80 ? -5.232 6.107 -15.297 1.00 93.38 80 LEU A CA 1
ATOM 660 C C . LEU A 1 80 ? -5.178 6.171 -16.816 1.00 93.38 80 LEU A C 1
ATOM 662 O O . LEU A 1 80 ? -5.537 5.214 -17.497 1.00 93.38 80 LEU A O 1
ATOM 666 N N . ASP A 1 81 ? -4.712 7.305 -17.333 1.00 94.88 81 ASP A N 1
ATOM 667 C CA . ASP A 1 81 ? -4.461 7.446 -18.761 1.00 94.88 81 ASP A CA 1
ATOM 668 C C . ASP A 1 81 ? -3.326 6.507 -19.220 1.00 94.88 81 ASP A C 1
ATOM 670 O O . ASP A 1 81 ? -2.502 6.040 -18.425 1.00 94.88 81 ASP A O 1
ATOM 674 N N . GLU A 1 82 ? -3.272 6.228 -20.524 1.00 94.75 82 GLU A N 1
ATOM 675 C CA . GLU A 1 82 ? -2.278 5.309 -21.097 1.00 94.75 82 GLU A CA 1
ATOM 676 C C . GLU A 1 82 ? -0.839 5.771 -20.825 1.00 94.75 82 GLU A C 1
ATOM 678 O O . GLU A 1 82 ? 0.045 4.949 -20.602 1.00 94.75 82 GLU A O 1
ATOM 683 N N . GLN A 1 83 ? -0.593 7.085 -20.774 1.00 95.00 83 GLN A N 1
ATOM 684 C CA . GLN A 1 83 ? 0.728 7.630 -20.455 1.00 95.00 83 GLN A CA 1
ATOM 685 C C . GLN A 1 83 ? 1.148 7.288 -19.017 1.00 95.00 83 GLN A C 1
ATOM 687 O O . GLN A 1 83 ? 2.298 6.926 -18.773 1.00 95.00 83 GLN A O 1
ATOM 692 N N . THR A 1 84 ? 0.219 7.383 -18.067 1.00 95.38 84 THR A N 1
ATOM 693 C CA . THR A 1 84 ? 0.425 7.037 -16.658 1.00 95.38 84 THR A CA 1
ATOM 694 C C . THR A 1 84 ? 0.678 5.541 -16.511 1.00 95.38 84 THR A C 1
ATOM 696 O O . THR A 1 84 ? 1.637 5.143 -15.849 1.00 95.38 84 THR A O 1
ATOM 699 N N . LEU A 1 85 ? -0.130 4.705 -17.173 1.00 96.00 85 LEU A N 1
ATOM 700 C CA . LEU A 1 85 ? 0.081 3.256 -17.196 1.00 96.00 85 LEU A CA 1
ATOM 701 C C . LEU A 1 85 ? 1.446 2.902 -17.787 1.00 96.00 85 LEU A C 1
ATOM 703 O O . LEU A 1 85 ? 2.184 2.121 -17.187 1.00 96.00 85 LEU A O 1
ATOM 707 N N . GLN A 1 86 ? 1.823 3.519 -18.908 1.00 95.25 86 GLN A N 1
ATOM 708 C CA . GLN A 1 86 ? 3.124 3.295 -19.527 1.00 95.25 86 GLN A CA 1
ATOM 709 C C . GLN A 1 86 ? 4.274 3.694 -18.596 1.00 95.25 86 GLN A C 1
ATOM 711 O O . GLN A 1 86 ? 5.210 2.917 -18.426 1.00 95.25 86 GLN A O 1
ATOM 716 N N . GLY A 1 87 ? 4.178 4.838 -17.914 1.00 95.38 87 GLY A N 1
ATOM 717 C CA . GLY A 1 87 ? 5.185 5.264 -16.942 1.00 95.38 87 GLY A CA 1
ATOM 718 C C . GLY A 1 87 ? 5.362 4.278 -15.780 1.00 95.38 87 GLY A C 1
ATOM 719 O O . GLY A 1 87 ? 6.490 3.959 -15.396 1.00 95.38 87 GLY A O 1
ATOM 720 N N . ILE A 1 88 ? 4.260 3.727 -15.261 1.00 96.56 88 ILE A N 1
ATOM 721 C CA . ILE A 1 88 ? 4.289 2.687 -14.222 1.00 96.56 88 ILE A CA 1
ATOM 722 C C . ILE A 1 88 ? 4.963 1.409 -14.747 1.00 96.56 88 ILE A C 1
ATOM 724 O O . ILE A 1 88 ? 5.825 0.846 -14.064 1.00 96.56 88 ILE A O 1
ATOM 728 N N . ARG A 1 89 ? 4.604 0.960 -15.960 1.00 96.50 89 ARG A N 1
ATOM 729 C CA . ARG A 1 89 ? 5.206 -0.219 -16.611 1.00 96.50 89 ARG A CA 1
ATOM 730 C C . ARG A 1 89 ? 6.714 -0.033 -16.792 1.00 96.50 89 ARG A C 1
ATOM 732 O O . ARG A 1 89 ? 7.485 -0.903 -16.385 1.00 96.50 89 ARG A O 1
ATOM 739 N N . ASP A 1 90 ? 7.138 1.114 -17.317 1.00 95.50 90 ASP A N 1
ATOM 740 C CA . ASP A 1 90 ? 8.550 1.445 -17.528 1.00 95.50 90 ASP A CA 1
ATOM 741 C C . ASP A 1 90 ? 9.322 1.472 -16.205 1.00 95.50 90 ASP A C 1
ATOM 743 O O . ASP A 1 90 ? 10.438 0.957 -16.119 1.00 95.50 90 ASP A O 1
ATOM 747 N N . ASN A 1 91 ? 8.724 2.005 -15.134 1.00 95.56 91 ASN A N 1
ATOM 748 C CA . ASN A 1 91 ? 9.378 2.033 -13.831 1.00 95.56 91 ASN A CA 1
ATOM 749 C C . ASN A 1 91 ? 9.515 0.634 -13.208 1.00 95.56 91 ASN A C 1
ATOM 751 O O . ASN A 1 91 ? 10.567 0.351 -12.631 1.00 95.56 91 ASN A O 1
ATOM 755 N N . LEU A 1 92 ? 8.519 -0.247 -13.357 1.00 96.38 92 LEU A N 1
ATOM 756 C CA . LEU A 1 92 ? 8.634 -1.655 -12.954 1.00 96.38 92 LEU A CA 1
ATOM 757 C C . LEU A 1 92 ? 9.739 -2.373 -13.737 1.00 96.38 92 LEU A C 1
ATOM 759 O O . LEU A 1 92 ? 10.577 -3.044 -13.136 1.00 96.38 92 LEU A O 1
ATOM 763 N N . LEU A 1 93 ? 9.781 -2.198 -15.061 1.00 96.19 93 LEU A N 1
ATOM 764 C CA . LEU A 1 93 ? 10.823 -2.780 -15.912 1.00 96.19 93 LEU A CA 1
ATOM 765 C C . LEU A 1 93 ? 12.216 -2.261 -15.542 1.00 96.19 93 LEU A C 1
ATOM 767 O O . LEU A 1 93 ? 13.156 -3.051 -15.452 1.00 96.19 93 LEU A O 1
ATOM 771 N N . ARG A 1 94 ? 12.349 -0.961 -15.249 1.00 95.44 94 ARG A N 1
ATOM 772 C CA . ARG A 1 94 ? 13.597 -0.365 -14.756 1.00 95.44 94 ARG A CA 1
ATOM 773 C C . ARG A 1 94 ? 14.046 -1.036 -13.460 1.00 95.44 94 ARG A C 1
ATOM 775 O O . ARG A 1 94 ? 15.178 -1.516 -13.404 1.00 95.44 94 ARG A O 1
ATOM 782 N N . TYR A 1 95 ? 13.173 -1.119 -12.453 1.00 95.81 95 TYR A N 1
ATOM 783 C CA . TYR A 1 95 ? 13.503 -1.764 -11.178 1.00 95.81 95 TYR A CA 1
ATOM 784 C C . TYR A 1 95 ? 13.901 -3.232 -11.367 1.00 95.81 95 TYR A C 1
ATOM 786 O O . TYR A 1 95 ? 14.900 -3.668 -10.797 1.00 95.81 95 TYR A O 1
ATOM 794 N N . ALA A 1 96 ? 13.187 -3.974 -12.218 1.00 96.44 96 ALA A N 1
ATOM 795 C CA . ALA A 1 96 ? 13.539 -5.351 -12.553 1.00 96.44 96 ALA A CA 1
ATOM 796 C C . ALA A 1 96 ? 14.920 -5.452 -13.227 1.00 96.44 96 ALA A C 1
ATOM 798 O O . ALA A 1 96 ? 15.729 -6.291 -12.836 1.00 96.44 96 ALA A O 1
ATOM 799 N N . SER A 1 97 ? 15.231 -4.574 -14.190 1.00 96.38 97 SER A N 1
ATOM 800 C CA . SER A 1 97 ? 16.531 -4.580 -14.882 1.00 96.38 97 SER A CA 1
ATOM 801 C C . SER A 1 97 ? 17.710 -4.241 -13.965 1.00 96.38 97 SER A C 1
ATOM 803 O O . SER A 1 97 ? 18.803 -4.773 -14.148 1.00 96.38 97 SER A O 1
ATOM 805 N N . LEU A 1 98 ? 17.481 -3.390 -12.960 1.00 96.12 98 LEU A N 1
ATOM 806 C CA . LEU A 1 98 ? 18.480 -2.992 -11.968 1.00 96.12 98 LEU A CA 1
ATOM 807 C C . LEU A 1 98 ? 18.538 -3.952 -10.772 1.00 96.12 98 LEU A C 1
ATOM 809 O O . LEU A 1 98 ? 19.375 -3.772 -9.895 1.00 96.12 98 LEU A O 1
ATOM 813 N N . GLN A 1 99 ? 17.665 -4.966 -10.730 1.00 95.69 99 GLN A N 1
ATOM 814 C CA . GLN A 1 99 ? 17.501 -5.878 -9.592 1.00 95.69 99 GLN A CA 1
ATOM 815 C C . GLN A 1 99 ? 17.161 -5.148 -8.274 1.00 95.69 99 GLN A C 1
ATOM 817 O O . GLN A 1 99 ? 17.476 -5.607 -7.177 1.00 95.69 99 GLN A O 1
ATOM 822 N N . GLU A 1 100 ? 16.480 -4.007 -8.375 1.00 94.69 100 GLU A N 1
ATOM 823 C CA . GLU A 1 100 ? 16.022 -3.176 -7.258 1.00 94.69 100 GLU A CA 1
ATOM 824 C C . GLU A 1 100 ? 14.645 -3.670 -6.769 1.00 94.69 100 GLU A C 1
ATOM 826 O O . GLU A 1 100 ? 13.599 -3.036 -6.942 1.00 94.69 100 GLU A O 1
ATOM 831 N N . TRP A 1 101 ? 14.635 -4.865 -6.178 1.00 94.81 101 TRP A N 1
ATOM 832 C CA . TRP A 1 101 ? 13.408 -5.611 -5.877 1.00 94.81 101 TRP A CA 1
ATOM 833 C C . TRP A 1 101 ? 12.539 -5.012 -4.762 1.00 94.81 101 TRP A C 1
ATOM 835 O O . TRP A 1 101 ? 11.323 -5.222 -4.763 1.00 94.81 101 TRP A O 1
ATOM 845 N N . ASP A 1 102 ? 13.110 -4.236 -3.836 1.00 91.12 102 ASP A N 1
ATOM 846 C CA . ASP A 1 102 ? 12.319 -3.527 -2.818 1.00 91.12 102 ASP A CA 1
ATOM 847 C C . ASP A 1 102 ? 11.413 -2.456 -3.454 1.00 91.12 102 ASP A C 1
ATOM 849 O O . ASP A 1 102 ? 10.212 -2.403 -3.172 1.00 91.12 102 ASP A O 1
ATOM 853 N N . GLY A 1 103 ? 11.960 -1.674 -4.393 1.00 92.94 103 GLY A N 1
ATOM 854 C CA . GLY A 1 103 ? 11.205 -0.694 -5.177 1.00 92.94 103 GLY A CA 1
ATOM 855 C C . GLY A 1 103 ? 10.188 -1.360 -6.106 1.00 92.94 103 GLY A C 1
ATOM 856 O O . GLY A 1 103 ? 9.023 -0.957 -6.140 1.00 92.94 103 GLY A O 1
ATOM 857 N N . PHE A 1 104 ? 10.592 -2.442 -6.786 1.00 96.19 104 PHE A N 1
ATOM 858 C CA . PHE A 1 104 ? 9.686 -3.243 -7.615 1.00 96.19 104 PHE A CA 1
ATOM 859 C C . PHE A 1 104 ? 8.474 -3.734 -6.811 1.00 96.19 104 PHE A C 1
ATOM 861 O O . PHE A 1 104 ? 7.324 -3.528 -7.202 1.00 96.19 104 PHE A O 1
ATOM 868 N N . SER A 1 105 ? 8.725 -4.382 -5.671 1.00 94.69 105 SER A N 1
ATOM 869 C CA . SER A 1 105 ? 7.674 -4.978 -4.844 1.00 94.69 105 SER A CA 1
ATOM 870 C C . SER A 1 105 ? 6.792 -3.921 -4.167 1.00 94.69 105 SER A C 1
ATOM 872 O O . SER A 1 105 ? 5.598 -4.158 -3.968 1.00 94.69 105 SER A O 1
ATOM 874 N N . ALA A 1 106 ? 7.325 -2.729 -3.872 1.00 92.69 106 ALA A N 1
ATOM 875 C CA . ALA A 1 106 ? 6.542 -1.609 -3.352 1.00 92.69 106 ALA A CA 1
ATOM 876 C C . ALA A 1 106 ? 5.499 -1.121 -4.372 1.00 92.69 106 ALA A C 1
ATOM 878 O O . ALA A 1 106 ? 4.319 -1.013 -4.035 1.00 92.69 106 ALA A O 1
ATOM 879 N N . ILE A 1 107 ? 5.897 -0.909 -5.633 1.00 95.38 107 ILE A N 1
ATOM 880 C CA . ILE A 1 107 ? 4.958 -0.532 -6.703 1.00 95.38 107 ILE A CA 1
ATOM 881 C C . ILE A 1 107 ? 3.939 -1.645 -6.925 1.00 95.38 107 ILE A C 1
ATOM 883 O O . ILE A 1 107 ? 2.734 -1.405 -6.878 1.00 95.38 107 ILE A O 1
ATOM 887 N N . ALA A 1 108 ? 4.417 -2.872 -7.127 1.00 95.38 108 ALA A N 1
ATOM 888 C CA . ALA A 1 108 ? 3.570 -4.012 -7.444 1.00 95.38 108 ALA A CA 1
ATOM 889 C C . ALA A 1 108 ? 2.492 -4.272 -6.376 1.00 95.38 108 ALA A C 1
ATOM 891 O O . ALA A 1 108 ? 1.328 -4.498 -6.709 1.00 95.38 108 ALA A O 1
ATOM 892 N N . SER A 1 109 ? 2.852 -4.197 -5.090 1.00 94.25 109 SER A N 1
ATOM 893 C CA . SER A 1 109 ? 1.887 -4.355 -3.995 1.00 94.25 109 SER A CA 1
ATOM 894 C C . SER A 1 109 ? 0.902 -3.186 -3.909 1.00 94.25 109 SER A C 1
ATOM 896 O O . SER A 1 109 ? -0.282 -3.424 -3.687 1.00 94.25 109 SER A O 1
ATOM 898 N N . SER A 1 110 ? 1.337 -1.949 -4.169 1.00 94.69 110 SER A N 1
ATOM 899 C CA . SER A 1 110 ? 0.452 -0.772 -4.205 1.00 94.69 110 SER A CA 1
ATOM 900 C C . SER A 1 110 ? -0.591 -0.864 -5.325 1.00 94.69 110 SER A C 1
ATOM 902 O O . SER A 1 110 ? -1.772 -0.581 -5.109 1.00 94.69 110 SER A O 1
ATOM 904 N N . LEU A 1 111 ? -0.188 -1.329 -6.511 1.00 94.12 111 LEU A N 1
ATOM 905 C CA . LEU A 1 111 ? -1.097 -1.588 -7.635 1.00 94.12 111 LEU A CA 1
ATOM 906 C C . LEU A 1 111 ? -2.122 -2.676 -7.291 1.00 94.12 111 LEU A C 1
ATOM 908 O O . LEU A 1 111 ? -3.307 -2.536 -7.586 1.00 94.12 111 LEU A O 1
ATOM 912 N N . LYS A 1 112 ? -1.682 -3.734 -6.599 1.00 92.81 112 LYS A N 1
ATOM 913 C CA . LYS A 1 112 ? -2.578 -4.796 -6.133 1.00 92.81 112 LYS A CA 1
ATOM 914 C C . LYS A 1 112 ? -3.555 -4.286 -5.070 1.00 92.81 112 LYS A C 1
ATOM 916 O O . LYS A 1 112 ? -4.739 -4.567 -5.172 1.00 92.81 112 LYS A O 1
ATOM 921 N N . ILE A 1 113 ? -3.102 -3.504 -4.087 1.00 91.38 113 ILE A N 1
ATOM 922 C CA . ILE A 1 113 ? -3.976 -2.914 -3.054 1.00 91.38 113 ILE A CA 1
ATOM 923 C C . ILE A 1 113 ? -5.036 -2.006 -3.681 1.00 91.38 113 ILE A C 1
ATOM 925 O O . ILE A 1 113 ? -6.206 -2.083 -3.320 1.00 91.38 113 ILE A O 1
ATOM 929 N N . SER A 1 114 ? -4.642 -1.171 -4.640 1.00 90.38 114 SER A N 1
ATOM 930 C CA . SER A 1 114 ? -5.549 -0.233 -5.312 1.00 90.38 114 SER A CA 1
ATOM 931 C C . SER A 1 114 ? -6.525 -0.885 -6.297 1.00 90.38 114 SER A C 1
ATOM 933 O O . SER A 1 114 ? -7.447 -0.214 -6.769 1.00 90.38 114 SER A O 1
ATOM 935 N N . GLY A 1 115 ? -6.341 -2.171 -6.614 1.00 89.12 115 GLY A N 1
ATOM 936 C CA . GLY A 1 115 ? -7.164 -2.883 -7.589 1.00 89.12 115 GLY A CA 1
ATOM 937 C C . GLY A 1 115 ? -6.945 -2.417 -9.029 1.00 89.12 115 GLY A C 1
ATOM 938 O O . GLY A 1 115 ? -7.822 -2.598 -9.875 1.00 89.12 115 GLY A O 1
ATOM 939 N N . ILE A 1 116 ? -5.799 -1.791 -9.319 1.00 88.62 116 ILE A N 1
ATOM 940 C CA . ILE A 1 116 ? -5.437 -1.427 -10.688 1.00 88.62 116 ILE A CA 1
ATOM 941 C C . ILE A 1 116 ? -5.147 -2.716 -11.454 1.00 88.62 116 ILE A C 1
ATOM 943 O O . ILE A 1 116 ? -4.238 -3.475 -11.114 1.00 88.62 116 ILE A O 1
ATOM 947 N N . THR A 1 117 ? -5.925 -2.946 -12.508 1.00 82.12 117 THR A N 1
ATOM 948 C CA . THR A 1 117 ? -5.781 -4.101 -13.392 1.00 82.12 117 THR A CA 1
ATOM 949 C C . THR A 1 117 ? -5.281 -3.635 -14.749 1.00 82.12 117 THR A C 1
ATOM 951 O O . THR A 1 117 ? -5.930 -2.854 -15.433 1.00 82.12 117 THR A O 1
ATOM 954 N N . ASP A 1 118 ? -4.102 -4.112 -15.132 1.00 89.94 118 ASP A N 1
ATOM 955 C CA . ASP A 1 118 ? -3.520 -3.886 -16.450 1.00 89.94 118 ASP A CA 1
ATOM 956 C C . ASP A 1 118 ? -2.814 -5.167 -16.886 1.00 89.94 118 ASP A C 1
ATOM 958 O O . ASP A 1 118 ? -1.950 -5.685 -16.175 1.00 89.94 118 ASP A O 1
ATOM 962 N N . SER A 1 119 ? -3.179 -5.695 -18.056 1.00 88.00 119 SER A N 1
ATOM 963 C CA . SER A 1 119 ? -2.672 -6.996 -18.505 1.00 88.00 119 SER A CA 1
ATOM 964 C C . SER A 1 119 ? -1.153 -7.013 -18.696 1.00 88.00 119 SER A C 1
ATOM 966 O O . SER A 1 119 ? -0.523 -8.053 -18.501 1.00 88.00 119 SER A O 1
ATOM 968 N N . GLN A 1 120 ? -0.548 -5.874 -19.059 1.00 86.88 120 GLN A N 1
ATOM 969 C CA . GLN A 1 120 ? 0.897 -5.791 -19.256 1.00 86.88 120 GLN A CA 1
ATOM 970 C C . GLN A 1 120 ? 1.625 -5.729 -17.914 1.00 86.88 120 GLN A C 1
ATOM 972 O O . GLN A 1 120 ? 2.612 -6.438 -17.739 1.00 86.88 120 GLN A O 1
ATOM 977 N N . ILE A 1 121 ? 1.109 -4.976 -16.939 1.00 91.19 121 ILE A N 1
ATOM 978 C CA . ILE A 1 121 ? 1.594 -5.012 -15.555 1.00 91.19 121 ILE A CA 1
ATOM 979 C C . ILE A 1 121 ? 1.491 -6.439 -15.011 1.00 91.19 121 ILE A C 1
ATOM 981 O O . ILE A 1 121 ? 2.487 -6.963 -14.522 1.00 91.19 121 ILE A O 1
ATOM 985 N N . SER A 1 122 ? 0.346 -7.115 -15.158 1.00 90.19 122 SER A N 1
ATOM 986 C CA . SER A 1 122 ? 0.184 -8.509 -14.719 1.00 90.19 122 SER A CA 1
ATOM 987 C C . SER A 1 122 ? 1.239 -9.435 -15.328 1.00 90.19 122 SER A C 1
ATOM 989 O O . SER A 1 122 ? 1.803 -10.272 -14.620 1.00 90.19 122 SER A O 1
ATO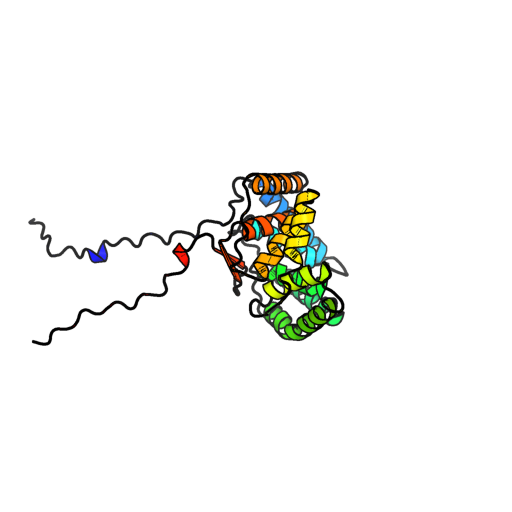M 991 N N . LYS A 1 123 ? 1.556 -9.252 -16.615 1.00 93.25 123 LYS A N 1
ATOM 992 C CA . LYS A 1 123 ? 2.630 -9.987 -17.286 1.00 93.25 123 LYS A CA 1
ATOM 993 C C . LYS A 1 123 ? 4.009 -9.661 -16.701 1.00 93.25 123 LYS A C 1
ATOM 995 O O . LYS A 1 123 ? 4.738 -10.586 -16.367 1.00 93.25 123 LYS A O 1
ATOM 1000 N N . ILE A 1 124 ? 4.347 -8.381 -16.506 1.00 94.19 124 ILE A N 1
ATOM 1001 C CA . ILE A 1 124 ? 5.623 -7.953 -15.897 1.00 94.19 124 ILE A CA 1
ATOM 1002 C C . ILE A 1 124 ? 5.807 -8.586 -14.513 1.00 94.19 124 ILE A C 1
ATOM 1004 O O . ILE A 1 124 ? 6.902 -9.049 -14.191 1.00 94.19 124 ILE A O 1
ATOM 1008 N N . LEU A 1 125 ? 4.748 -8.630 -13.698 1.00 92.62 125 LEU A N 1
ATOM 1009 C CA . LEU A 1 125 ? 4.781 -9.282 -12.390 1.00 92.62 125 LEU A CA 1
ATOM 1010 C C . LEU A 1 125 ? 5.057 -10.782 -12.541 1.00 92.62 125 LEU A C 1
ATOM 1012 O O . LEU A 1 125 ? 6.001 -11.295 -11.944 1.00 92.62 125 LEU A O 1
ATOM 1016 N N . LEU A 1 126 ? 4.292 -11.477 -13.387 1.00 93.00 126 LEU A N 1
ATOM 1017 C CA . LEU A 1 126 ? 4.462 -12.914 -13.602 1.00 93.00 126 LEU A CA 1
ATOM 1018 C C . LEU A 1 126 ? 5.876 -13.269 -14.089 1.00 93.00 126 LEU A C 1
ATOM 1020 O O . LEU A 1 126 ? 6.502 -14.166 -13.521 1.00 93.00 126 LEU A O 1
ATOM 1024 N N . ASP A 1 127 ? 6.395 -12.526 -15.068 1.00 96.31 127 ASP A N 1
ATOM 1025 C CA . ASP A 1 127 ? 7.722 -12.733 -15.659 1.00 96.31 127 ASP A CA 1
ATOM 1026 C C . ASP A 1 127 ? 8.851 -12.543 -14.625 1.00 96.31 127 ASP A C 1
ATOM 1028 O O . ASP A 1 127 ? 9.901 -13.180 -14.717 1.00 96.31 127 ASP A O 1
ATOM 1032 N N . ASN A 1 128 ? 8.633 -11.714 -13.597 1.00 96.06 128 ASN A N 1
ATOM 1033 C CA . ASN A 1 128 ? 9.625 -11.408 -12.560 1.00 96.06 128 ASN A CA 1
ATOM 1034 C C . ASN A 1 128 ? 9.403 -12.138 -11.228 1.00 96.06 128 ASN A C 1
ATOM 1036 O O . ASN A 1 128 ? 10.210 -11.985 -10.306 1.00 96.06 128 ASN A O 1
ATOM 1040 N N . LYS A 1 129 ? 8.361 -12.972 -11.114 1.00 95.19 129 LYS A N 1
ATOM 1041 C CA . LYS A 1 129 ? 8.007 -13.685 -9.877 1.00 95.19 129 LYS A CA 1
ATOM 1042 C C . LYS A 1 129 ? 9.196 -14.422 -9.257 1.00 95.19 129 LYS A C 1
ATOM 1044 O O . LYS A 1 129 ? 9.492 -14.232 -8.081 1.00 95.19 129 LYS A O 1
ATOM 1049 N N . ASN A 1 130 ? 9.904 -15.232 -10.045 1.00 95.00 130 ASN A N 1
ATOM 1050 C CA . ASN A 1 130 ? 11.009 -16.052 -9.538 1.00 95.00 130 ASN A CA 1
ATOM 1051 C C . ASN A 1 130 ? 12.205 -15.215 -9.059 1.00 95.00 130 ASN A C 1
ATOM 1053 O O . ASN A 1 130 ? 12.884 -15.613 -8.117 1.00 95.00 130 ASN A O 1
ATOM 1057 N N . ASN A 1 131 ? 12.463 -14.061 -9.678 1.00 95.56 131 ASN A N 1
ATOM 1058 C CA . ASN A 1 131 ? 13.577 -13.198 -9.282 1.00 95.56 131 ASN A CA 1
ATOM 1059 C C . ASN A 1 131 ? 13.306 -12.519 -7.935 1.00 95.56 131 ASN A C 1
ATOM 1061 O O . ASN A 1 131 ? 14.185 -12.476 -7.079 1.00 95.56 131 ASN A O 1
ATOM 1065 N N . ILE A 1 132 ? 12.068 -12.072 -7.718 1.00 92.56 132 ILE A N 1
ATOM 1066 C CA . ILE A 1 132 ? 11.636 -11.481 -6.446 1.00 92.56 132 ILE A CA 1
ATOM 1067 C C . ILE A 1 132 ? 11.693 -12.515 -5.316 1.00 92.56 132 ILE A C 1
ATOM 1069 O O . ILE A 1 132 ? 12.131 -12.194 -4.215 1.00 92.56 132 ILE A O 1
ATOM 1073 N N . LEU A 1 133 ? 11.284 -13.761 -5.585 1.00 91.25 133 LEU A N 1
ATOM 1074 C CA . LEU A 1 133 ? 11.369 -14.839 -4.596 1.00 91.25 133 LEU A CA 1
ATOM 1075 C C . LEU A 1 133 ? 12.823 -15.144 -4.214 1.00 91.25 133 LEU A C 1
ATOM 1077 O O . LEU A 1 133 ? 13.128 -15.197 -3.027 1.00 91.25 133 LEU A O 1
ATOM 1081 N N . LYS A 1 134 ? 13.735 -15.232 -5.191 1.00 92.31 134 LYS A N 1
ATOM 1082 C CA . LYS A 1 134 ? 15.177 -15.393 -4.927 1.00 92.31 134 LYS A CA 1
ATOM 1083 C C . LYS A 1 134 ? 15.760 -14.229 -4.125 1.00 92.31 134 LYS A C 1
ATOM 1085 O O . LYS A 1 134 ? 16.563 -14.441 -3.221 1.00 92.31 134 LYS A O 1
ATOM 1090 N N . TYR A 1 135 ? 15.363 -12.996 -4.442 1.00 91.25 135 TYR A N 1
ATOM 1091 C CA . TYR A 1 135 ? 15.769 -11.826 -3.666 1.00 91.25 135 TYR A CA 1
ATOM 1092 C C . TYR A 1 135 ? 15.304 -11.936 -2.215 1.00 91.25 135 TYR A C 1
ATOM 1094 O O . TYR A 1 135 ? 16.094 -11.736 -1.297 1.00 91.25 135 TYR A O 1
ATOM 1102 N N . PHE A 1 136 ? 14.051 -12.317 -1.994 1.00 88.31 136 PHE A N 1
ATOM 1103 C CA . PHE A 1 136 ? 13.530 -12.508 -0.649 1.00 88.31 136 PHE A CA 1
ATOM 1104 C C . PHE A 1 136 ? 14.257 -13.611 0.126 1.00 88.31 136 PHE A C 1
ATOM 1106 O O . PHE A 1 136 ? 1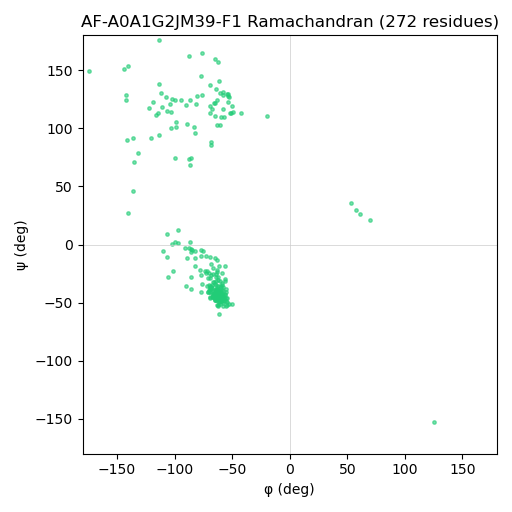4.639 -13.388 1.271 1.00 88.31 136 PHE A O 1
ATOM 1113 N N . GLU A 1 137 ? 14.531 -14.755 -0.504 1.00 87.12 137 GLU A N 1
ATOM 1114 C CA . GLU A 1 137 ? 15.356 -15.818 0.088 1.00 87.12 137 GLU A CA 1
ATOM 1115 C C . GLU A 1 137 ? 16.730 -15.285 0.526 1.00 87.12 137 GLU A C 1
ATOM 1117 O O . GLU A 1 137 ? 17.208 -15.623 1.610 1.00 87.12 137 GLU A O 1
ATOM 1122 N N . SER A 1 138 ? 17.331 -14.383 -0.260 1.00 87.25 138 SER A N 1
ATOM 1123 C CA . SER A 1 138 ? 18.606 -13.745 0.093 1.00 87.25 138 SER A CA 1
ATOM 1124 C C . SER A 1 138 ? 18.517 -12.782 1.284 1.00 87.25 138 SER A C 1
ATOM 1126 O O . SER A 1 138 ? 19.507 -12.605 1.986 1.00 87.25 138 SER A O 1
ATOM 1128 N N . LEU A 1 139 ? 17.346 -12.186 1.550 1.00 84.19 139 LEU A N 1
ATOM 1129 C CA . LEU A 1 139 ? 17.137 -11.295 2.698 1.00 84.19 139 LEU A CA 1
ATOM 1130 C C . LEU A 1 139 ? 16.949 -12.047 4.020 1.00 84.19 139 LEU A C 1
ATOM 1132 O O . LEU A 1 139 ? 17.140 -11.461 5.085 1.00 84.19 139 LEU A O 1
ATOM 1136 N N . ILE A 1 140 ? 16.541 -13.318 3.967 1.00 80.38 140 ILE A N 1
ATOM 1137 C CA . ILE A 1 140 ? 16.299 -14.139 5.162 1.00 80.38 140 ILE A CA 1
ATOM 1138 C C . ILE A 1 140 ? 17.617 -14.635 5.773 1.00 80.38 140 ILE A C 1
ATOM 1140 O O . ILE A 1 140 ? 17.685 -14.880 6.977 1.00 80.38 140 ILE A O 1
ATOM 1144 N N . TYR A 1 141 ? 18.679 -14.769 4.976 1.00 73.62 141 TYR A N 1
ATOM 1145 C CA . TYR A 1 141 ? 19.963 -15.296 5.431 1.00 73.62 141 TYR A CA 1
ATOM 1146 C C . TYR A 1 141 ? 20.980 -14.162 5.655 1.00 73.62 141 TYR A C 1
ATOM 1148 O O . TYR A 1 141 ? 21.232 -13.406 4.719 1.00 73.62 141 TYR A O 1
ATOM 1156 N N . PRO A 1 142 ? 21.615 -14.016 6.842 1.00 62.03 142 PRO A N 1
ATOM 1157 C CA . PRO A 1 142 ? 21.649 -14.918 8.005 1.00 62.03 142 PRO A CA 1
ATOM 1158 C C . PRO A 1 142 ? 20.647 -14.582 9.133 1.00 62.03 142 PRO A C 1
ATOM 1160 O O . PRO A 1 142 ? 20.768 -15.111 10.237 1.00 62.03 142 PRO A O 1
ATOM 1163 N N . GLY A 1 143 ? 19.678 -13.697 8.904 1.00 68.12 143 GLY A N 1
ATOM 1164 C CA . GLY A 1 143 ? 18.643 -13.372 9.882 1.00 68.12 143 GLY A CA 1
ATOM 1165 C C . GLY A 1 143 ? 17.588 -12.440 9.302 1.00 68.12 143 GLY A C 1
ATOM 1166 O O . GLY A 1 143 ? 17.885 -11.615 8.439 1.00 68.12 143 GLY A O 1
ATOM 1167 N N . ILE A 1 144 ? 16.351 -12.561 9.786 1.00 67.56 144 ILE A N 1
ATOM 1168 C CA . ILE A 1 144 ? 15.237 -11.738 9.313 1.00 67.56 144 ILE A CA 1
ATOM 1169 C C . ILE A 1 144 ? 15.471 -10.293 9.775 1.00 67.56 144 ILE A C 1
ATOM 1171 O O . ILE A 1 144 ? 15.459 -9.989 10.967 1.00 67.56 144 ILE A O 1
ATOM 1175 N N . SER A 1 145 ? 15.711 -9.401 8.816 1.00 79.06 145 SER A N 1
ATOM 1176 C CA . SER A 1 145 ? 15.735 -7.954 9.040 1.00 79.06 145 SER A CA 1
ATOM 1177 C C . SER A 1 145 ? 14.328 -7.363 8.901 1.00 79.06 145 SER A C 1
ATOM 1179 O O . SER A 1 145 ? 13.463 -7.960 8.262 1.00 79.06 145 SER A O 1
ATOM 1181 N N . SER A 1 146 ? 14.103 -6.149 9.410 1.00 74.56 146 SER A N 1
ATOM 1182 C CA . SER A 1 146 ? 12.853 -5.410 9.154 1.00 74.56 146 SER A CA 1
ATOM 1183 C C . SER A 1 146 ? 12.573 -5.231 7.654 1.00 74.56 146 SER A C 1
ATOM 1185 O O . SER A 1 146 ? 11.424 -5.246 7.223 1.00 74.56 146 SER A O 1
ATOM 1187 N N . SER A 1 147 ? 13.624 -5.128 6.834 1.00 78.88 147 SER A N 1
ATOM 1188 C CA . SER A 1 147 ? 13.513 -5.090 5.371 1.00 78.88 147 SER A CA 1
ATOM 1189 C C . SER A 1 147 ? 13.003 -6.415 4.786 1.00 78.88 147 SER A C 1
ATOM 1191 O O . SER A 1 147 ? 12.156 -6.416 3.888 1.00 78.88 147 SER A O 1
ATOM 1193 N N . ALA A 1 148 ? 13.459 -7.551 5.328 1.00 82.69 148 ALA A N 1
ATOM 1194 C CA . ALA A 1 148 ? 12.978 -8.873 4.932 1.00 82.69 148 ALA A CA 1
ATOM 1195 C C . ALA A 1 148 ? 11.482 -9.035 5.239 1.00 82.69 148 ALA A C 1
ATOM 1197 O O . ALA A 1 148 ? 10.739 -9.503 4.379 1.00 82.69 148 ALA A O 1
ATOM 1198 N N . GLU A 1 149 ? 11.023 -8.576 6.409 1.00 81.62 149 GLU A N 1
ATOM 1199 C CA . GLU A 1 149 ? 9.598 -8.583 6.765 1.00 81.62 149 GLU A CA 1
ATOM 1200 C C . GLU A 1 149 ? 8.776 -7.707 5.806 1.00 81.62 149 GLU A C 1
ATOM 1202 O O . GLU A 1 149 ? 7.833 -8.166 5.163 1.00 81.62 149 GLU A O 1
ATOM 1207 N N . LEU A 1 150 ? 9.161 -6.446 5.603 1.00 82.19 150 LEU A N 1
ATOM 1208 C CA . L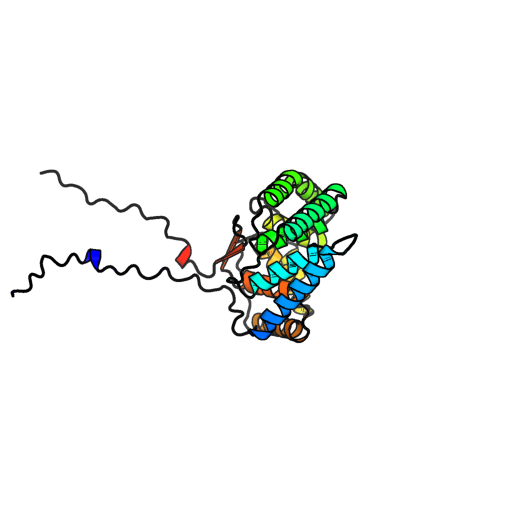EU A 1 150 ? 8.423 -5.573 4.683 1.00 82.19 150 LEU A CA 1
ATOM 1209 C C . LEU A 1 150 ? 8.354 -6.162 3.264 1.00 82.19 150 LEU A C 1
ATOM 1211 O O . LEU A 1 150 ? 7.294 -6.135 2.634 1.00 82.19 150 LEU A O 1
ATOM 1215 N N . THR A 1 151 ? 9.448 -6.760 2.790 1.00 87.69 151 THR A N 1
ATOM 1216 C CA . THR A 1 151 ? 9.501 -7.443 1.491 1.00 87.69 151 THR A CA 1
ATOM 1217 C C . THR A 1 151 ? 8.579 -8.663 1.450 1.00 87.69 151 THR A C 1
ATOM 1219 O O . THR A 1 151 ? 7.825 -8.822 0.489 1.00 87.69 151 THR A O 1
ATOM 1222 N N . ALA A 1 152 ? 8.563 -9.492 2.496 1.00 86.69 152 ALA A N 1
ATOM 1223 C CA . ALA A 1 152 ? 7.667 -10.643 2.603 1.00 86.69 152 ALA A CA 1
ATOM 1224 C C . ALA A 1 152 ? 6.191 -10.245 2.487 1.00 86.69 152 ALA A C 1
ATOM 1226 O O . ALA A 1 152 ? 5.456 -10.847 1.702 1.00 86.69 152 ALA A O 1
ATOM 1227 N N . LYS A 1 153 ? 5.757 -9.195 3.199 1.00 87.06 153 LYS A N 1
ATOM 1228 C CA . LYS A 1 153 ? 4.379 -8.683 3.092 1.00 87.06 153 LYS A CA 1
ATOM 1229 C C . LYS A 1 153 ? 4.055 -8.248 1.667 1.00 87.06 153 LYS A C 1
ATOM 1231 O O . LYS A 1 153 ? 3.016 -8.640 1.137 1.00 87.06 153 LYS A O 1
ATOM 1236 N N . LYS A 1 154 ? 4.943 -7.487 1.019 1.00 91.31 154 LYS A N 1
ATOM 1237 C CA . LYS A 1 154 ? 4.751 -7.061 -0.377 1.00 91.31 154 LYS A CA 1
ATOM 1238 C C . LYS A 1 154 ? 4.628 -8.273 -1.307 1.00 91.31 154 LYS A C 1
ATOM 1240 O O . LYS A 1 154 ? 3.709 -8.325 -2.117 1.00 91.31 154 LYS A O 1
ATOM 1245 N N . ILE A 1 155 ? 5.487 -9.283 -1.155 1.00 90.62 155 ILE A N 1
ATOM 1246 C CA . ILE A 1 155 ? 5.444 -10.527 -1.944 1.00 90.62 155 ILE A CA 1
ATOM 1247 C C . ILE A 1 155 ? 4.144 -11.283 -1.729 1.00 90.62 155 ILE A C 1
ATOM 1249 O O . ILE A 1 155 ? 3.552 -11.744 -2.698 1.00 90.62 155 ILE A O 1
ATOM 1253 N N . LYS A 1 156 ? 3.684 -11.393 -0.485 1.00 89.38 156 LYS A N 1
ATOM 1254 C CA . LYS A 1 156 ? 2.433 -12.068 -0.144 1.00 89.38 156 LYS A CA 1
ATOM 1255 C C . LYS A 1 156 ? 1.219 -11.348 -0.730 1.00 89.38 156 LYS A C 1
ATOM 1257 O O . LYS A 1 156 ? 0.285 -12.008 -1.174 1.00 89.38 156 LYS A O 1
ATOM 1262 N N . ILE A 1 157 ? 1.266 -10.017 -0.814 1.00 89.38 157 ILE A N 1
ATOM 1263 C CA . ILE A 1 157 ? 0.259 -9.221 -1.524 1.00 89.38 157 ILE A CA 1
ATOM 1264 C C . ILE A 1 157 ? 0.282 -9.518 -3.025 1.00 89.38 157 ILE A C 1
ATOM 1266 O O . ILE A 1 157 ? -0.758 -9.752 -3.630 1.00 89.38 157 ILE A O 1
ATOM 1270 N N . ILE A 1 158 ? 1.460 -9.528 -3.643 1.00 90.88 158 ILE A N 1
ATOM 1271 C CA . ILE A 1 158 ? 1.586 -9.732 -5.093 1.00 90.88 158 ILE A CA 1
ATOM 1272 C C . ILE A 1 158 ? 1.244 -11.185 -5.477 1.00 90.88 158 ILE A C 1
ATOM 1274 O O . ILE A 1 158 ? 0.587 -11.430 -6.489 1.00 90.88 158 ILE A O 1
ATOM 1278 N N . TYR A 1 159 ? 1.662 -12.149 -4.654 1.00 91.44 159 TYR A N 1
ATOM 1279 C CA . TYR A 1 159 ? 1.559 -13.589 -4.882 1.00 91.44 159 TYR A CA 1
ATOM 1280 C C . TYR A 1 159 ? 0.973 -14.297 -3.643 1.00 91.44 159 TYR A C 1
ATOM 1282 O O . TYR A 1 159 ? 1.709 -14.945 -2.891 1.00 91.44 159 TYR A O 1
ATOM 1290 N N . PRO A 1 160 ? -0.356 -14.253 -3.428 1.00 88.25 160 PRO A N 1
ATOM 1291 C CA . PRO A 1 160 ? -0.988 -14.776 -2.208 1.00 88.25 160 PRO A CA 1
ATOM 1292 C C . PRO A 1 160 ? -0.743 -16.271 -1.950 1.00 88.25 160 PRO A C 1
ATOM 1294 O O . PRO A 1 160 ? -0.744 -16.706 -0.797 1.00 88.25 160 PRO A O 1
ATOM 1297 N N . GLY A 1 161 ? -0.463 -17.055 -2.998 1.00 87.56 161 GLY A N 1
ATOM 1298 C CA . GLY A 1 161 ? -0.120 -18.478 -2.893 1.00 87.56 161 GLY A CA 1
ATOM 1299 C C . GLY A 1 161 ? 1.299 -18.783 -2.391 1.00 87.56 161 GLY A C 1
ATOM 1300 O O . GLY A 1 161 ? 1.625 -19.949 -2.193 1.00 87.56 161 GLY A O 1
ATOM 1301 N N . VAL A 1 162 ? 2.161 -17.779 -2.196 1.00 88.12 162 VAL A N 1
ATOM 1302 C CA . VAL A 1 162 ? 3.510 -17.989 -1.648 1.00 88.12 162 VAL A CA 1
ATOM 1303 C C . VAL A 1 162 ? 3.414 -18.232 -0.141 1.00 88.12 162 VAL A C 1
ATOM 1305 O O . VAL A 1 162 ? 2.780 -17.465 0.589 1.00 88.12 162 VAL A O 1
ATOM 1308 N N . VAL A 1 163 ? 4.038 -19.311 0.329 1.00 86.25 163 VAL A N 1
ATOM 1309 C CA . VAL A 1 163 ? 4.162 -19.624 1.757 1.00 86.25 163 VAL A CA 1
ATOM 1310 C C . VAL A 1 163 ? 5.445 -18.982 2.273 1.00 86.25 163 VAL A C 1
ATOM 1312 O O . VAL A 1 163 ? 6.528 -19.283 1.779 1.00 86.25 163 VAL A O 1
ATOM 1315 N N . ILE A 1 164 ? 5.316 -18.091 3.253 1.00 81.81 164 ILE A N 1
ATOM 1316 C CA . ILE A 1 164 ? 6.434 -17.404 3.903 1.00 81.81 164 ILE A CA 1
ATOM 1317 C C . ILE A 1 164 ? 6.403 -17.787 5.380 1.00 81.81 164 ILE A C 1
ATOM 1319 O O . ILE A 1 164 ? 5.387 -17.586 6.039 1.00 81.81 164 ILE A O 1
ATOM 1323 N N . ASN A 1 165 ? 7.491 -18.359 5.897 1.00 74.69 165 ASN A N 1
ATOM 1324 C CA . ASN A 1 165 ? 7.581 -18.756 7.300 1.00 74.69 165 ASN A CA 1
ATOM 1325 C C . ASN A 1 165 ? 8.423 -17.747 8.093 1.00 74.69 165 ASN A C 1
ATOM 1327 O O . ASN A 1 165 ? 9.649 -17.790 8.037 1.00 74.69 165 ASN A O 1
ATOM 1331 N N . THR A 1 166 ? 7.767 -16.840 8.819 1.00 69.62 166 THR A N 1
ATOM 1332 C CA . THR A 1 166 ? 8.434 -15.851 9.693 1.00 69.62 166 THR A CA 1
ATOM 1333 C C . THR A 1 166 ? 7.683 -15.637 11.014 1.00 69.62 166 THR A C 1
ATOM 1335 O O . THR A 1 166 ? 7.749 -14.550 11.586 1.00 69.62 166 THR A O 1
ATOM 1338 N N . LYS A 1 167 ? 6.932 -16.649 11.474 1.00 64.38 167 LYS A N 1
ATOM 1339 C CA . LYS A 1 167 ? 5.855 -16.524 12.481 1.00 64.38 167 LYS A CA 1
ATOM 1340 C C . LYS A 1 167 ? 6.304 -16.041 13.874 1.00 64.38 167 LYS A C 1
ATOM 1342 O O . LYS A 1 167 ? 5.468 -15.640 14.673 1.00 64.38 167 LYS A O 1
ATOM 1347 N N . ASP A 1 168 ? 7.608 -16.030 14.152 1.00 61.47 168 ASP A N 1
ATOM 1348 C CA . ASP A 1 168 ? 8.137 -15.729 15.489 1.00 61.47 168 ASP A CA 1
ATOM 1349 C C . ASP A 1 168 ? 8.793 -14.341 15.627 1.00 61.47 168 ASP A C 1
ATOM 1351 O O . ASP A 1 168 ? 9.092 -13.916 16.745 1.00 61.47 168 ASP A O 1
ATOM 1355 N N . LEU A 1 169 ? 9.032 -13.603 14.533 1.00 65.69 169 LEU A N 1
ATOM 1356 C CA . LEU A 1 169 ? 9.802 -12.350 14.613 1.00 65.69 169 LEU A CA 1
ATOM 1357 C C . LEU A 1 169 ? 8.932 -11.108 14.872 1.00 65.69 169 LEU A C 1
ATOM 1359 O O . LEU A 1 169 ? 9.335 -10.196 15.602 1.00 65.69 169 LEU A O 1
ATOM 1363 N N . SER A 1 170 ? 7.724 -11.073 14.313 1.00 71.12 170 SER A N 1
ATOM 1364 C CA . SER A 1 170 ? 6.977 -9.824 14.179 1.00 71.12 170 SER A CA 1
ATOM 1365 C C . SER A 1 170 ? 6.152 -9.441 15.400 1.00 71.12 170 SER A C 1
ATOM 1367 O O . SER A 1 170 ? 6.163 -8.273 15.798 1.00 71.12 170 SER A O 1
ATOM 1369 N N . LEU A 1 171 ? 5.529 -10.402 16.086 1.00 76.31 171 LEU A N 1
ATOM 1370 C CA . LEU A 1 171 ? 4.823 -10.147 17.351 1.00 76.31 171 LEU A CA 1
ATOM 1371 C C . LEU A 1 171 ? 5.737 -9.539 18.430 1.00 76.31 171 LEU A C 1
ATOM 1373 O O . LEU A 1 171 ? 5.323 -8.651 19.188 1.00 76.31 171 LEU A O 1
ATOM 1377 N N . GLY A 1 172 ? 7.001 -9.973 18.482 1.00 78.44 172 GLY A N 1
ATOM 1378 C CA . GLY A 1 172 ? 7.999 -9.431 19.406 1.00 78.44 172 GLY A CA 1
ATOM 1379 C C . GLY A 1 172 ? 8.316 -7.958 19.129 1.00 78.44 172 GLY A C 1
ATOM 1380 O O . GLY A 1 172 ? 8.369 -7.147 20.058 1.00 78.44 172 GLY A O 1
ATOM 1381 N N . LEU A 1 173 ? 8.479 -7.590 17.855 1.00 79.81 173 LEU A N 1
ATOM 1382 C CA . LEU A 1 173 ? 8.719 -6.207 17.433 1.00 79.81 173 LEU A CA 1
ATOM 1383 C C . LEU A 1 173 ? 7.486 -5.324 17.635 1.00 79.81 173 LEU A C 1
ATOM 1385 O O . LEU A 1 173 ? 7.609 -4.244 18.216 1.00 79.81 173 LEU A O 1
ATOM 1389 N N . ALA A 1 174 ? 6.296 -5.799 17.260 1.00 84.69 174 ALA A N 1
ATOM 1390 C CA . ALA A 1 174 ? 5.046 -5.081 17.495 1.00 84.69 174 ALA A CA 1
ATOM 1391 C C . ALA A 1 174 ? 4.875 -4.748 18.988 1.00 84.69 174 ALA A C 1
ATOM 1393 O O . ALA A 1 174 ? 4.623 -3.600 19.351 1.00 84.69 174 ALA A O 1
ATOM 1394 N N . THR A 1 175 ? 5.125 -5.710 19.881 1.00 85.25 175 THR A N 1
ATOM 1395 C CA . THR A 1 175 ? 5.051 -5.479 21.333 1.00 85.25 175 THR A CA 1
ATOM 1396 C C . THR A 1 175 ? 6.010 -4.373 21.794 1.00 85.25 175 THR A C 1
ATOM 1398 O O . THR A 1 175 ? 5.612 -3.487 22.555 1.00 85.25 175 THR A O 1
ATOM 1401 N N . ARG A 1 176 ? 7.254 -4.358 21.293 1.00 86.25 176 ARG A N 1
ATOM 1402 C CA . ARG A 1 176 ? 8.239 -3.305 21.608 1.00 86.25 176 ARG A CA 1
ATOM 1403 C C . ARG A 1 176 ? 7.812 -1.933 21.083 1.00 86.25 176 ARG A C 1
ATOM 1405 O O . ARG A 1 176 ? 7.966 -0.935 21.790 1.00 86.25 176 ARG A O 1
ATOM 1412 N N . PHE A 1 177 ? 7.250 -1.861 19.877 1.00 89.00 177 PHE A N 1
ATOM 1413 C CA . PHE A 1 177 ? 6.755 -0.602 19.313 1.00 89.00 177 PHE A CA 1
ATOM 1414 C C . PHE A 1 177 ? 5.517 -0.078 20.045 1.00 89.00 177 PHE A C 1
ATOM 1416 O O . PHE A 1 177 ? 5.426 1.127 20.281 1.00 89.00 177 PHE A O 1
ATOM 1423 N N . LYS A 1 178 ? 4.625 -0.968 20.507 1.00 88.88 178 LYS A N 1
ATOM 1424 C CA . LYS A 1 178 ? 3.512 -0.601 21.399 1.00 88.88 178 LYS A CA 1
ATOM 1425 C C . LYS A 1 178 ? 4.040 0.013 22.700 1.00 88.88 178 LYS A C 1
ATOM 1427 O O . LYS A 1 178 ? 3.610 1.096 23.085 1.00 88.88 178 LYS A O 1
ATOM 1432 N N . GLN A 1 179 ? 5.021 -0.627 23.344 1.00 90.06 179 GLN A N 1
ATOM 1433 C CA . GLN A 1 179 ? 5.624 -0.146 24.599 1.00 90.06 179 GLN A CA 1
ATOM 1434 C C . GLN A 1 179 ? 6.340 1.208 24.448 1.00 90.06 179 GLN A C 1
ATOM 1436 O O . GLN A 1 179 ? 6.262 2.053 25.338 1.00 90.06 179 GLN A O 1
ATOM 1441 N N . SER A 1 180 ? 7.000 1.435 23.312 1.00 91.00 180 SER A N 1
ATOM 1442 C CA . SER A 1 180 ? 7.697 2.692 22.990 1.00 91.00 180 SER A CA 1
ATOM 1443 C C . SER A 1 180 ? 6.803 3.756 22.338 1.00 91.00 180 SER A C 1
ATOM 1445 O O . SER A 1 180 ? 7.279 4.849 22.045 1.00 91.00 180 SER A O 1
ATOM 1447 N N . LYS A 1 181 ? 5.502 3.479 22.161 1.00 91.38 181 LYS A N 1
ATOM 1448 C CA . LYS A 1 181 ? 4.503 4.388 21.564 1.00 91.38 181 LYS A CA 1
ATOM 1449 C C . LYS A 1 181 ? 4.806 4.786 20.110 1.00 91.38 181 LYS A C 1
ATOM 1451 O O . LYS A 1 181 ? 4.349 5.830 19.650 1.00 91.38 181 LYS A O 1
ATOM 1456 N N . HIS A 1 182 ? 5.532 3.952 19.368 1.00 91.62 182 HIS A N 1
ATOM 1457 C CA . HIS A 1 182 ? 5.750 4.126 17.930 1.00 91.62 182 HIS A CA 1
ATOM 1458 C C . HIS A 1 182 ? 4.598 3.489 17.140 1.00 91.62 182 HIS A C 1
ATOM 1460 O O . HIS A 1 182 ? 4.745 2.416 16.556 1.00 91.62 182 HIS A O 1
ATOM 1466 N N . TRP A 1 183 ? 3.432 4.141 17.140 1.00 89.75 183 TRP A N 1
ATOM 1467 C CA . TRP A 1 183 ? 2.181 3.566 16.627 1.00 89.75 183 TRP A CA 1
ATOM 1468 C C . TRP A 1 183 ? 2.201 3.224 15.136 1.00 89.75 183 TRP A C 1
ATOM 1470 O O . TRP A 1 183 ? 1.641 2.199 14.758 1.00 89.75 183 TRP A O 1
ATOM 1480 N N . LEU A 1 184 ? 2.881 4.017 14.303 1.00 88.75 184 LEU A N 1
ATOM 1481 C CA . LEU A 1 184 ? 3.053 3.701 12.881 1.00 88.75 184 LEU A CA 1
ATOM 1482 C C . LEU A 1 184 ? 3.804 2.374 12.688 1.00 88.75 184 LEU A C 1
ATOM 1484 O O . LEU A 1 184 ? 3.312 1.483 12.002 1.00 88.75 184 LEU A O 1
ATOM 1488 N N . LEU A 1 185 ? 4.957 2.215 13.348 1.00 88.81 185 LEU A N 1
ATOM 1489 C CA . LEU A 1 185 ? 5.756 0.987 13.278 1.00 88.81 185 LEU A CA 1
ATOM 1490 C C . LEU A 1 185 ? 4.989 -0.199 13.875 1.00 88.81 185 LEU A C 1
ATOM 1492 O O . LEU A 1 185 ? 4.947 -1.275 13.288 1.00 88.81 185 LEU A O 1
ATOM 1496 N N . PHE A 1 186 ? 4.307 0.011 15.002 1.00 90.81 186 PHE A N 1
ATOM 1497 C CA . PHE A 1 186 ? 3.414 -0.987 15.589 1.00 90.81 186 PHE A CA 1
ATOM 1498 C C . PHE A 1 186 ? 2.358 -1.477 14.586 1.00 90.81 186 PHE A C 1
ATOM 1500 O O . PHE A 1 186 ? 2.212 -2.683 14.394 1.00 90.81 186 PHE A O 1
ATOM 1507 N N . CYS A 1 187 ? 1.671 -0.556 13.903 1.00 89.44 187 CYS A N 1
ATOM 1508 C CA . CYS A 1 187 ? 0.691 -0.879 12.868 1.00 89.44 187 CYS A CA 1
ATOM 1509 C C . CYS A 1 187 ? 1.326 -1.655 11.711 1.00 89.44 187 CYS A C 1
ATOM 1511 O O . CYS A 1 187 ? 0.809 -2.697 11.313 1.00 89.44 187 CYS A O 1
ATOM 1513 N N . GLN A 1 188 ? 2.468 -1.191 11.199 1.00 86.56 188 GLN A N 1
ATOM 1514 C CA . GLN A 1 188 ? 3.182 -1.856 10.109 1.00 86.56 188 GLN A CA 1
ATOM 1515 C C . GLN A 1 188 ? 3.526 -3.315 10.465 1.00 86.56 188 GLN A C 1
ATOM 1517 O O . GLN A 1 188 ? 3.221 -4.209 9.673 1.00 86.56 188 GLN A O 1
ATOM 1522 N N . HIS A 1 189 ? 4.043 -3.582 11.668 1.00 86.44 189 HIS A N 1
ATOM 1523 C CA . HIS A 1 189 ? 4.371 -4.946 12.105 1.00 86.44 189 HIS A CA 1
ATOM 1524 C C . HIS A 1 189 ? 3.138 -5.813 12.398 1.00 86.44 189 HIS A C 1
ATOM 1526 O O . HIS A 1 189 ? 3.138 -6.994 12.069 1.00 86.44 189 HIS A O 1
ATOM 1532 N N . LEU A 1 190 ? 2.043 -5.265 12.935 1.00 85.88 190 LEU A N 1
ATOM 1533 C CA . LEU A 1 190 ? 0.825 -6.070 13.102 1.00 85.88 190 LEU A CA 1
ATOM 1534 C C . LEU A 1 190 ? 0.179 -6.445 11.765 1.00 85.88 190 LEU A C 1
ATOM 1536 O O . LEU A 1 190 ? -0.325 -7.555 11.607 1.00 85.88 190 LEU A O 1
ATOM 1540 N N . THR A 1 191 ? 0.209 -5.547 10.775 1.00 86.12 191 THR A N 1
ATOM 1541 C CA . THR A 1 191 ? -0.301 -5.895 9.440 1.00 86.12 191 THR A CA 1
ATOM 1542 C C . THR A 1 191 ? 0.496 -7.003 8.783 1.00 86.12 191 THR A C 1
ATOM 1544 O O . THR A 1 191 ? -0.063 -7.773 8.010 1.00 86.12 191 THR A O 1
ATOM 1547 N N . TYR A 1 192 ? 1.793 -7.078 9.075 1.00 82.38 192 TYR A N 1
ATOM 1548 C CA . TYR A 1 192 ? 2.667 -8.112 8.554 1.00 82.38 192 TYR A CA 1
ATOM 1549 C C . TYR A 1 192 ? 2.212 -9.508 8.996 1.00 82.38 192 TYR A C 1
ATOM 1551 O O . TYR A 1 192 ? 2.010 -10.369 8.141 1.00 82.38 192 TYR A O 1
ATOM 1559 N N . GLU A 1 193 ? 1.949 -9.692 10.294 1.00 81.69 193 GLU A N 1
ATOM 1560 C CA . GLU A 1 193 ? 1.451 -10.964 10.843 1.00 81.69 193 GLU A CA 1
ATOM 1561 C C . GLU A 1 193 ? 0.178 -11.429 10.132 1.00 81.69 193 GLU A C 1
ATOM 1563 O O . GLU A 1 193 ? 0.081 -12.567 9.672 1.00 81.69 193 GLU A O 1
ATOM 1568 N N . LYS A 1 194 ? -0.766 -10.507 9.930 1.00 84.94 194 LYS A N 1
ATOM 1569 C CA . LYS A 1 194 ? -2.041 -10.810 9.273 1.00 84.94 194 LYS A CA 1
ATOM 1570 C C . LYS A 1 194 ? -1.930 -11.053 7.768 1.00 84.94 194 LYS A C 1
ATOM 1572 O O . LYS A 1 194 ? -2.792 -11.697 7.183 1.00 84.94 194 LYS A O 1
ATOM 1577 N N . PHE A 1 195 ? -0.887 -10.543 7.113 1.00 81.44 195 PHE A N 1
ATOM 1578 C CA . PHE A 1 195 ? -0.613 -10.884 5.715 1.00 81.44 195 PHE A CA 1
ATOM 1579 C C . PHE A 1 195 ? 0.005 -12.275 5.577 1.00 81.44 195 PHE A C 1
ATOM 1581 O O . PHE A 1 195 ? -0.268 -12.960 4.593 1.00 81.44 195 PHE A O 1
ATOM 1588 N N . ILE A 1 196 ? 0.822 -12.709 6.536 1.00 79.25 196 ILE A N 1
ATOM 1589 C CA . ILE A 1 196 ? 1.395 -14.062 6.530 1.00 79.25 196 ILE A CA 1
ATOM 1590 C C . ILE A 1 196 ? 0.319 -15.101 6.796 1.00 79.25 196 ILE A C 1
ATOM 1592 O O . ILE A 1 196 ? 0.244 -16.107 6.087 1.00 79.25 196 ILE A O 1
ATOM 1596 N N . ASP A 1 197 ? -0.500 -14.834 7.806 1.00 81.25 197 ASP A N 1
ATOM 1597 C CA . ASP A 1 197 ? -1.573 -15.696 8.260 1.00 81.25 197 ASP A CA 1
ATOM 1598 C C . ASP A 1 197 ? -2.893 -14.923 8.135 1.00 81.25 197 ASP A C 1
ATOM 1600 O O . ASP A 1 197 ? -3.279 -14.167 9.024 1.00 81.25 197 ASP A O 1
ATOM 1604 N N . PHE A 1 198 ? -3.561 -15.074 6.984 1.00 81.88 198 PHE A N 1
ATOM 1605 C CA . PHE A 1 198 ? -4.796 -14.345 6.653 1.00 81.88 198 PHE A CA 1
ATOM 1606 C C . PHE A 1 198 ? -5.957 -14.616 7.612 1.00 81.88 198 PHE A C 1
ATOM 1608 O O . PHE A 1 198 ? -6.905 -13.827 7.639 1.00 81.88 198 PHE A O 1
ATOM 1615 N N . ASP A 1 199 ? -5.873 -15.707 8.374 1.00 79.50 199 ASP A N 1
ATOM 1616 C CA . ASP A 1 199 ? -6.853 -16.107 9.379 1.00 79.50 199 ASP A CA 1
ATOM 1617 C C . ASP A 1 199 ? -6.403 -15.724 10.804 1.00 79.50 199 ASP A C 1
ATOM 1619 O O . ASP A 1 199 ? -7.102 -16.010 11.777 1.00 79.50 199 ASP A O 1
ATOM 1623 N N . CYS A 1 200 ? -5.248 -15.060 10.950 1.00 82.56 200 CYS A N 1
ATOM 1624 C CA . CYS A 1 200 ? -4.774 -14.563 12.234 1.00 82.56 200 CYS A CA 1
ATOM 1625 C C . CYS A 1 200 ? -5.681 -13.438 12.740 1.00 82.56 200 CYS A C 1
ATOM 1627 O O . CYS A 1 200 ? -5.767 -12.347 12.160 1.00 82.56 200 CYS A O 1
ATOM 1629 N N . ASP A 1 201 ? -6.328 -13.707 13.871 1.00 82.12 201 ASP A N 1
ATOM 1630 C CA . ASP A 1 201 ? -7.042 -12.696 14.628 1.00 82.12 201 ASP A CA 1
ATOM 1631 C C . ASP A 1 201 ? -6.084 -11.998 15.598 1.00 82.12 201 ASP A C 1
ATOM 1633 O O . ASP A 1 201 ? -5.416 -12.634 16.418 1.00 82.12 201 ASP A O 1
ATOM 1637 N N . ILE A 1 202 ? -6.009 -10.674 15.485 1.00 84.06 202 ILE A N 1
ATOM 1638 C CA . ILE A 1 202 ? -5.147 -9.829 16.309 1.00 84.06 202 ILE A CA 1
ATOM 1639 C C . ILE A 1 202 ? -6.079 -8.976 17.167 1.00 84.06 202 ILE A C 1
ATOM 1641 O O . ILE A 1 202 ? -6.533 -7.922 16.706 1.00 84.06 202 ILE A O 1
ATOM 1645 N N . PRO A 1 203 ? -6.392 -9.402 18.404 1.00 83.19 203 PRO A N 1
ATOM 1646 C CA . PRO A 1 203 ? -7.298 -8.651 19.251 1.00 83.19 203 PRO A CA 1
ATOM 1647 C C . PRO A 1 203 ? -6.663 -7.308 19.617 1.00 83.19 203 PRO A C 1
ATOM 1649 O O . PRO A 1 203 ? -5.590 -7.244 20.220 1.00 83.19 203 PRO A O 1
ATOM 1652 N N . LEU A 1 204 ? -7.347 -6.222 19.264 1.00 86.88 204 LEU A N 1
ATOM 1653 C CA . LEU A 1 204 ? -6.987 -4.874 19.690 1.00 86.88 204 LEU A CA 1
ATOM 1654 C C . LEU A 1 204 ? -7.932 -4.418 20.796 1.00 86.88 204 LEU A C 1
ATOM 1656 O O . LEU A 1 204 ? -9.143 -4.319 20.585 1.00 86.88 204 LEU A O 1
ATOM 1660 N N . ASP A 1 205 ? -7.362 -4.102 21.956 1.00 90.06 205 ASP A N 1
ATOM 1661 C CA . ASP A 1 205 ? -8.076 -3.390 23.012 1.00 90.06 205 ASP A CA 1
ATOM 1662 C C . ASP A 1 205 ? -8.521 -1.989 22.533 1.00 90.06 205 ASP A C 1
ATOM 1664 O O . ASP A 1 205 ? -7.971 -1.427 21.578 1.00 90.06 205 ASP A O 1
ATOM 1668 N N . GLN A 1 206 ? -9.551 -1.429 23.178 1.00 90.31 206 GLN A N 1
ATOM 1669 C CA . GLN A 1 206 ? -10.118 -0.135 22.780 1.00 90.31 206 GLN A CA 1
ATOM 1670 C C . GLN A 1 206 ? -9.082 0.994 22.860 1.00 90.31 206 GLN A C 1
ATOM 1672 O O . GLN A 1 206 ? -9.017 1.825 21.959 1.00 90.31 206 GLN A O 1
ATOM 1677 N N . GLU A 1 207 ? -8.220 0.985 23.882 1.00 93.56 207 GLU A N 1
ATOM 1678 C CA . GLU A 1 207 ? -7.157 1.984 24.030 1.00 93.56 207 GLU A CA 1
ATOM 1679 C C . GLU A 1 207 ? -6.231 1.991 22.805 1.00 93.56 207 GLU A C 1
ATOM 1681 O O . GLU A 1 207 ? -5.921 3.045 22.254 1.00 93.56 207 GLU A O 1
ATOM 1686 N N . THR A 1 208 ? -5.819 0.817 22.333 1.00 90.50 208 THR A N 1
ATOM 1687 C CA . THR A 1 208 ? -4.964 0.661 21.156 1.00 90.50 208 THR A CA 1
ATOM 1688 C C . THR A 1 208 ? -5.658 1.198 19.908 1.00 90.50 208 THR A C 1
ATOM 1690 O O . THR A 1 208 ? -5.036 1.931 19.138 1.00 90.50 208 THR A O 1
ATOM 1693 N N . LYS A 1 209 ? -6.952 0.902 19.726 1.00 91.56 209 LYS A N 1
ATOM 1694 C CA . LYS A 1 209 ? -7.746 1.447 18.611 1.00 91.56 209 LYS A CA 1
ATOM 1695 C C . LYS A 1 209 ? -7.807 2.974 18.652 1.00 91.56 209 LYS A C 1
ATOM 1697 O O . LYS A 1 209 ? -7.591 3.621 17.624 1.00 91.56 209 LYS A O 1
ATOM 1702 N N . ASP A 1 210 ? -8.015 3.556 19.829 1.00 92.75 210 ASP A N 1
ATOM 1703 C CA . ASP A 1 210 ? -8.055 5.009 20.011 1.00 92.75 210 ASP A CA 1
ATOM 1704 C C . ASP A 1 210 ? -6.696 5.650 19.693 1.00 92.75 210 ASP A C 1
ATOM 1706 O O . ASP A 1 210 ? -6.628 6.709 19.067 1.00 92.75 210 ASP A O 1
ATOM 1710 N N . LYS A 1 211 ? -5.584 5.012 20.079 1.00 94.44 211 LYS A N 1
ATOM 1711 C CA . LYS A 1 211 ? -4.229 5.504 19.777 1.00 94.44 211 LYS A CA 1
ATOM 1712 C C . LYS A 1 211 ? -3.920 5.475 18.284 1.00 94.44 211 LYS A C 1
ATOM 1714 O O . LYS A 1 211 ? -3.435 6.478 17.767 1.00 94.44 211 LYS A O 1
ATOM 1719 N N . ILE A 1 212 ? -4.251 4.384 17.593 1.00 93.56 212 ILE A N 1
ATOM 1720 C CA . ILE A 1 212 ? -4.100 4.284 16.133 1.00 93.56 212 ILE A CA 1
ATOM 1721 C C . ILE A 1 212 ? -4.950 5.357 15.438 1.00 93.56 212 ILE A C 1
ATOM 1723 O O . ILE A 1 212 ? -4.464 6.056 14.553 1.00 93.56 212 ILE A O 1
ATOM 1727 N N . THR A 1 213 ? -6.190 5.551 15.893 1.00 94.50 213 THR A N 1
ATOM 1728 C CA . THR A 1 213 ? -7.101 6.573 15.354 1.00 94.50 213 THR A CA 1
ATOM 1729 C C . THR A 1 213 ? -6.559 7.992 15.556 1.00 94.50 213 THR A C 1
ATOM 1731 O O . THR A 1 213 ? -6.634 8.827 14.655 1.00 94.50 213 THR A O 1
ATOM 1734 N N . ASN A 1 214 ? -5.978 8.289 16.720 1.00 95.62 214 ASN A N 1
ATOM 1735 C CA . ASN A 1 214 ? -5.359 9.590 16.985 1.00 95.62 214 ASN A CA 1
ATOM 1736 C C . ASN A 1 214 ? -4.103 9.826 16.133 1.00 95.62 214 ASN A C 1
ATOM 1738 O O . ASN A 1 214 ? -3.877 10.941 15.658 1.00 95.62 214 ASN A O 1
ATOM 1742 N N . GLU A 1 215 ? -3.305 8.784 15.907 1.00 95.62 215 GLU A N 1
ATOM 1743 C CA . GLU A 1 215 ? -2.146 8.843 15.017 1.00 95.62 215 GLU A CA 1
ATOM 1744 C C . GLU A 1 215 ? -2.590 9.108 13.564 1.00 95.62 215 GLU A C 1
ATOM 1746 O O . GLU A 1 215 ? -2.061 10.009 12.912 1.00 95.62 215 GLU A O 1
ATOM 1751 N N . PHE A 1 216 ? -3.638 8.420 13.092 1.00 95.75 216 PHE A N 1
ATOM 1752 C CA . PHE A 1 216 ? -4.265 8.674 11.790 1.00 95.75 216 PHE A CA 1
ATOM 1753 C C . PHE A 1 216 ? -4.693 10.142 11.643 1.00 95.75 216 PHE A C 1
ATOM 1755 O O . PHE A 1 216 ? -4.265 10.822 10.711 1.00 95.75 216 PHE A O 1
ATOM 1762 N N . LYS A 1 217 ? -5.455 10.677 12.610 1.00 96.75 217 LYS A N 1
ATOM 1763 C CA . LYS A 1 217 ? -5.878 12.092 12.630 1.00 96.75 217 LYS A CA 1
ATOM 1764 C C . LYS A 1 217 ? -4.687 13.060 12.633 1.00 96.75 217 LYS A C 1
ATOM 1766 O O . LYS A 1 217 ? -4.741 14.128 12.022 1.00 96.75 217 LYS A O 1
ATOM 1771 N N . THR A 1 218 ? -3.589 12.686 13.290 1.00 96.69 218 THR A N 1
ATOM 1772 C CA . THR A 1 218 ? -2.363 13.493 13.322 1.00 96.69 218 THR A CA 1
ATOM 1773 C C . THR A 1 218 ? -1.713 13.577 11.942 1.00 96.69 218 THR A C 1
ATOM 1775 O O . THR A 1 218 ? -1.347 14.672 11.518 1.00 96.69 218 THR A O 1
ATOM 1778 N N . TYR A 1 219 ? -1.595 12.467 11.207 1.00 96.56 219 TYR A N 1
ATOM 1779 C CA . TYR A 1 219 ? -1.074 12.507 9.835 1.00 96.56 219 TYR A CA 1
ATOM 1780 C C . TYR A 1 219 ? -2.043 13.173 8.859 1.00 96.56 219 TYR A C 1
ATOM 1782 O O . TYR A 1 219 ? -1.588 13.906 7.981 1.00 96.56 219 TYR A O 1
ATOM 1790 N N . LEU A 1 220 ? -3.352 12.993 9.056 1.00 96.56 220 LEU A N 1
ATOM 1791 C CA . LEU A 1 220 ? -4.387 13.635 8.249 1.00 96.56 220 LEU A CA 1
ATOM 1792 C C . LEU A 1 220 ? -4.309 15.162 8.368 1.00 96.56 220 LEU A C 1
ATOM 1794 O O . LEU A 1 220 ? -4.205 15.850 7.361 1.00 96.56 220 LEU A O 1
ATOM 1798 N N . SER A 1 221 ? -4.238 15.705 9.588 1.00 97.06 221 SER A N 1
ATOM 1799 C CA . SER A 1 221 ? -4.126 17.161 9.799 1.00 97.06 221 SER A CA 1
ATOM 1800 C C . SER A 1 221 ? -2.827 17.766 9.253 1.00 97.06 221 SER A C 1
ATOM 1802 O O . SER A 1 221 ? -2.801 18.931 8.867 1.00 97.06 221 SER A O 1
ATOM 1804 N N . LYS A 1 222 ? -1.750 16.974 9.185 1.00 97.25 222 LYS A N 1
ATOM 1805 C CA . LYS A 1 222 ? -0.465 17.370 8.586 1.00 97.25 222 LYS A CA 1
ATOM 1806 C C . LYS A 1 222 ? -0.398 17.142 7.077 1.00 97.25 222 LYS A C 1
ATOM 1808 O O . LYS A 1 222 ? 0.634 17.452 6.487 1.00 97.25 222 LYS A O 1
ATOM 1813 N N . LYS A 1 223 ? -1.440 16.558 6.472 1.00 95.25 223 LYS A N 1
ATOM 1814 C CA . LYS A 1 223 ? -1.472 16.164 5.054 1.00 95.25 223 LYS A CA 1
ATOM 1815 C C . LYS A 1 223 ? -0.279 15.273 4.678 1.00 95.25 223 LYS A C 1
ATOM 1817 O O . LYS A 1 223 ? 0.288 15.345 3.592 1.00 95.25 223 LYS A O 1
ATOM 1822 N N . ALA A 1 224 ? 0.131 14.423 5.618 1.00 95.31 224 ALA A N 1
ATOM 1823 C CA . ALA A 1 224 ? 1.235 13.491 5.453 1.00 95.31 224 ALA A CA 1
ATOM 1824 C C . ALA A 1 224 ? 0.711 12.191 4.826 1.00 95.31 224 ALA A C 1
ATOM 1826 O O . ALA A 1 224 ? 0.562 11.172 5.499 1.00 95.31 224 ALA A O 1
ATOM 1827 N N . TRP A 1 225 ? 0.399 12.242 3.530 1.00 93.38 225 TRP A N 1
ATOM 1828 C CA . TRP A 1 225 ? -0.340 11.187 2.825 1.00 93.38 225 TRP A CA 1
ATOM 1829 C C . TRP A 1 225 ? 0.341 9.819 2.846 1.00 93.38 225 TRP A C 1
ATOM 1831 O O . TRP A 1 225 ? -0.333 8.804 2.987 1.00 93.38 225 TRP A O 1
ATOM 1841 N N . SER A 1 226 ? 1.674 9.785 2.769 1.00 89.69 226 SER A N 1
ATOM 1842 C CA . SER A 1 226 ? 2.431 8.529 2.787 1.00 89.69 226 SER A CA 1
ATOM 1843 C C . SER A 1 226 ? 2.233 7.727 4.090 1.00 89.69 226 SER A C 1
ATOM 1845 O O . SER A 1 226 ? 1.677 6.627 4.012 1.00 89.69 226 SER A O 1
ATOM 1847 N N . PRO A 1 227 ? 2.570 8.251 5.288 1.00 93.00 227 PRO A N 1
ATOM 1848 C CA . PRO A 1 227 ? 2.299 7.542 6.541 1.00 93.00 227 PRO A CA 1
ATOM 1849 C C . PRO A 1 227 ? 0.798 7.404 6.846 1.00 93.00 227 PRO A C 1
ATOM 1851 O O . PRO A 1 227 ? 0.402 6.460 7.527 1.00 93.00 227 PRO A O 1
ATOM 1854 N N . LEU A 1 228 ? -0.054 8.298 6.327 1.00 94.44 228 LEU A N 1
ATOM 1855 C CA . LEU A 1 228 ? -1.507 8.155 6.443 1.00 94.44 228 LEU A CA 1
ATOM 1856 C C . LEU A 1 228 ? -2.003 6.876 5.753 1.00 94.44 228 LEU A C 1
ATOM 1858 O O . LEU A 1 228 ? -2.791 6.139 6.341 1.00 94.44 228 LEU A O 1
ATOM 1862 N N . GLY A 1 229 ? -1.510 6.588 4.544 1.00 93.12 229 GLY A N 1
ATOM 1863 C CA . GLY A 1 229 ? -1.820 5.365 3.804 1.00 93.12 229 GLY A CA 1
ATOM 1864 C C . GLY A 1 229 ? -1.433 4.092 4.548 1.00 93.12 229 GLY A C 1
ATOM 1865 O O . GLY A 1 229 ? -2.201 3.131 4.567 1.00 93.12 229 GLY A O 1
ATOM 1866 N N . ASP A 1 230 ? -0.285 4.105 5.230 1.00 91.56 230 ASP A N 1
ATOM 1867 C CA . ASP A 1 230 ? 0.186 2.962 6.020 1.00 91.56 230 ASP A CA 1
ATOM 1868 C C . ASP A 1 230 ? -0.759 2.663 7.184 1.00 91.56 230 ASP A C 1
ATOM 1870 O O . ASP A 1 230 ? -1.111 1.505 7.433 1.00 91.56 230 ASP A O 1
ATOM 1874 N N . ILE A 1 231 ? -1.209 3.709 7.881 1.00 93.88 231 ILE A N 1
ATOM 1875 C CA . ILE A 1 231 ? -2.164 3.558 8.978 1.00 93.88 231 ILE A CA 1
ATOM 1876 C C . ILE A 1 231 ? -3.545 3.183 8.445 1.00 93.88 231 ILE A C 1
ATOM 1878 O O . ILE A 1 231 ? -4.175 2.296 9.012 1.00 93.88 231 ILE A O 1
ATOM 1882 N N . ALA A 1 232 ? -4.000 3.771 7.335 1.00 94.06 232 ALA A N 1
ATOM 1883 C CA . ALA A 1 232 ? -5.270 3.409 6.705 1.00 94.06 232 ALA A CA 1
ATOM 1884 C C . ALA A 1 232 ? -5.303 1.922 6.318 1.00 94.06 232 ALA A C 1
ATOM 1886 O O . ALA A 1 232 ? -6.276 1.213 6.595 1.00 94.06 232 ALA A O 1
ATOM 1887 N N . LEU A 1 233 ? -4.216 1.427 5.718 1.00 92.25 233 LEU A N 1
ATOM 1888 C CA . LEU A 1 233 ? -4.046 0.015 5.394 1.00 92.25 233 LEU A CA 1
ATOM 1889 C C . LEU A 1 233 ? -4.106 -0.836 6.664 1.00 92.25 233 LEU A C 1
ATOM 1891 O O . LEU A 1 233 ? -4.813 -1.843 6.700 1.00 92.25 233 LEU A O 1
ATOM 1895 N N . ALA A 1 234 ? -3.407 -0.417 7.719 1.00 91.62 234 ALA A N 1
ATOM 1896 C CA . ALA A 1 234 ? -3.404 -1.140 8.978 1.00 91.62 234 ALA A CA 1
ATOM 1897 C C . ALA A 1 234 ? -4.767 -1.194 9.656 1.00 91.62 234 ALA A C 1
ATOM 1899 O O . ALA A 1 234 ? -5.178 -2.260 10.102 1.00 91.62 234 ALA A O 1
ATOM 1900 N N . MET A 1 235 ? -5.501 -0.089 9.681 1.00 93.19 235 MET A N 1
ATOM 1901 C CA . MET A 1 235 ? -6.844 -0.046 10.246 1.00 93.19 235 MET A CA 1
ATOM 1902 C C . MET A 1 235 ? -7.798 -0.972 9.481 1.00 93.19 235 MET A C 1
ATOM 1904 O O . MET A 1 235 ? -8.523 -1.734 10.118 1.00 93.19 235 MET A O 1
ATOM 1908 N N . ASN A 1 236 ? -7.750 -0.996 8.144 1.00 92.19 236 ASN A N 1
ATOM 1909 C CA . ASN A 1 236 ? -8.538 -1.946 7.348 1.00 92.19 236 ASN A CA 1
ATOM 1910 C C . ASN A 1 236 ? -8.196 -3.408 7.686 1.00 92.19 236 ASN A C 1
ATOM 1912 O O . ASN A 1 236 ? -9.084 -4.219 7.932 1.00 92.19 236 ASN A O 1
ATOM 1916 N N . ILE A 1 237 ? -6.905 -3.740 7.741 1.00 90.44 237 ILE A N 1
ATOM 1917 C CA . ILE A 1 237 ? -6.411 -5.098 8.013 1.00 90.44 237 ILE A CA 1
ATOM 1918 C C . ILE A 1 237 ? -6.780 -5.573 9.413 1.00 90.44 237 ILE A C 1
ATOM 1920 O O . ILE A 1 237 ? -7.250 -6.696 9.596 1.00 90.44 237 ILE A O 1
ATOM 1924 N N . LEU A 1 238 ? -6.545 -4.736 10.418 1.00 88.94 238 LEU A N 1
ATOM 1925 C CA . LEU A 1 238 ? -6.707 -5.128 11.812 1.00 88.94 238 LEU A CA 1
ATOM 1926 C C . LEU A 1 238 ? -8.180 -5.301 12.181 1.00 88.94 238 LEU A C 1
ATOM 1928 O O . LEU A 1 238 ? -8.479 -6.154 13.008 1.00 88.94 238 LEU A O 1
ATOM 1932 N N . ASN A 1 239 ? -9.091 -4.583 11.520 1.00 89.06 239 ASN A N 1
ATOM 1933 C CA . ASN A 1 239 ? -10.530 -4.774 11.704 1.00 89.06 239 ASN A CA 1
ATOM 1934 C C . ASN A 1 239 ? -11.151 -5.820 10.759 1.00 89.06 239 ASN A C 1
ATOM 1936 O O . ASN A 1 239 ? -12.288 -6.236 10.973 1.00 89.06 239 ASN A O 1
ATOM 1940 N N . ALA A 1 240 ? -10.437 -6.278 9.728 1.00 89.19 240 ALA A N 1
ATOM 1941 C CA . ALA A 1 240 ? -10.897 -7.394 8.907 1.00 89.19 240 ALA A CA 1
ATOM 1942 C C . ALA A 1 240 ? -10.846 -8.693 9.719 1.00 89.19 240 ALA A C 1
ATOM 1944 O O . ALA A 1 240 ? -9.858 -8.968 10.379 1.00 89.19 240 ALA A O 1
ATOM 1945 N N . LYS A 1 241 ? -11.850 -9.554 9.638 1.00 87.31 241 LYS A N 1
ATOM 1946 C CA . LYS A 1 241 ? -11.748 -10.940 10.099 1.00 87.31 241 LYS A CA 1
ATOM 1947 C C . LYS A 1 241 ? -10.814 -11.768 9.213 1.00 87.31 241 LYS A C 1
ATOM 1949 O O . LYS A 1 241 ? -10.042 -12.570 9.720 1.00 87.31 241 LYS A O 1
ATOM 1954 N N . ARG A 1 242 ? -10.888 -11.562 7.897 1.00 87.50 242 ARG A N 1
ATOM 1955 C CA . ARG A 1 242 ? -10.072 -12.261 6.898 1.00 87.50 242 ARG A CA 1
ATOM 1956 C C . ARG A 1 242 ? -9.704 -11.324 5.756 1.00 87.50 242 ARG A C 1
ATOM 1958 O O . ARG A 1 242 ? -10.460 -10.410 5.430 1.00 87.50 242 ARG A O 1
ATOM 1965 N N . ILE A 1 243 ? -8.560 -11.575 5.130 1.00 88.88 243 ILE A N 1
ATOM 1966 C CA . ILE A 1 243 ? -8.119 -10.867 3.926 1.00 88.88 243 ILE A CA 1
ATOM 1967 C C . ILE A 1 243 ? -8.147 -11.830 2.744 1.00 88.88 243 ILE A C 1
ATOM 1969 O O . ILE A 1 243 ? -7.586 -12.923 2.810 1.00 88.88 243 ILE A O 1
ATOM 1973 N N . ASN A 1 244 ? -8.765 -11.399 1.651 1.00 89.44 244 ASN A N 1
ATOM 1974 C CA . ASN A 1 244 ? -8.673 -12.058 0.358 1.00 89.44 244 ASN A CA 1
ATOM 1975 C C . ASN A 1 244 ? -7.931 -11.145 -0.613 1.00 89.44 244 ASN A C 1
ATOM 1977 O O . ASN A 1 244 ? -8.161 -9.942 -0.659 1.00 89.44 244 ASN A O 1
ATOM 1981 N N . ILE A 1 245 ? -7.037 -11.719 -1.411 1.00 88.56 245 ILE A N 1
ATOM 1982 C CA . ILE A 1 245 ? -6.317 -10.978 -2.444 1.00 88.56 245 ILE A CA 1
ATOM 1983 C C . ILE A 1 245 ? -6.715 -11.563 -3.788 1.00 88.56 245 ILE A C 1
ATOM 1985 O O . ILE A 1 245 ? -6.387 -12.709 -4.095 1.00 88.56 245 ILE A O 1
ATOM 1989 N N . THR A 1 246 ? -7.440 -10.775 -4.573 1.00 88.56 246 THR A N 1
ATOM 1990 C CA . THR A 1 246 ? -7.997 -11.165 -5.867 1.00 88.56 246 THR A CA 1
ATOM 1991 C C . THR A 1 246 ? -7.341 -10.364 -6.986 1.00 88.56 246 THR A C 1
ATOM 1993 O O . THR A 1 246 ? -6.521 -9.470 -6.759 1.00 88.56 246 THR A O 1
ATOM 1996 N N . ASP A 1 247 ? -7.683 -10.664 -8.235 1.00 81.06 247 ASP A N 1
ATOM 1997 C CA . ASP A 1 247 ? -7.236 -9.847 -9.367 1.00 81.06 247 ASP A CA 1
ATOM 1998 C C . ASP A 1 247 ? -7.840 -8.444 -9.356 1.00 81.06 247 ASP A C 1
ATOM 2000 O O . ASP A 1 247 ? -7.239 -7.536 -9.912 1.00 81.06 247 ASP A O 1
ATOM 2004 N N . LYS A 1 248 ? -8.951 -8.239 -8.639 1.00 85.31 248 LYS A N 1
ATOM 2005 C CA . LYS A 1 248 ? -9.588 -6.929 -8.451 1.00 85.31 248 LYS A CA 1
ATOM 2006 C C . LYS A 1 248 ? -9.003 -6.128 -7.286 1.00 85.31 248 LYS A C 1
ATOM 2008 O O . LYS A 1 248 ? -9.377 -4.973 -7.107 1.00 85.31 248 LYS A O 1
ATOM 2013 N N . GLY A 1 249 ? -8.102 -6.726 -6.511 1.00 88.44 249 GLY A N 1
ATOM 2014 C CA . GLY A 1 249 ? -7.357 -6.077 -5.443 1.00 88.44 249 GLY A CA 1
ATOM 2015 C C . GLY A 1 249 ? -7.485 -6.778 -4.096 1.00 88.44 249 GLY A C 1
ATOM 2016 O O . GLY A 1 249 ? -7.658 -7.996 -4.038 1.00 88.44 249 GLY A O 1
ATOM 2017 N N . VAL A 1 250 ? -7.336 -6.024 -3.006 1.00 89.12 250 VAL A N 1
ATOM 2018 C CA . VAL A 1 250 ? -7.440 -6.562 -1.642 1.00 89.12 250 VAL A CA 1
ATOM 2019 C C . VAL A 1 250 ? -8.863 -6.380 -1.120 1.00 89.12 250 VAL A C 1
ATOM 2021 O O . VAL A 1 250 ? -9.389 -5.271 -1.074 1.00 89.12 250 VAL A O 1
ATOM 2024 N N . GLU A 1 251 ? -9.470 -7.484 -0.704 1.00 90.38 251 GLU A N 1
ATOM 2025 C CA . GLU A 1 251 ? -10.792 -7.553 -0.096 1.00 90.38 251 GLU A CA 1
ATOM 2026 C C . GLU A 1 251 ? -10.650 -7.851 1.397 1.00 90.38 251 GLU A C 1
ATOM 2028 O O . GLU A 1 251 ? -10.008 -8.820 1.810 1.00 90.38 251 GLU A O 1
ATOM 2033 N N . PHE A 1 252 ? -11.274 -7.015 2.217 1.00 89.25 252 PHE A N 1
ATOM 2034 C CA . PHE A 1 252 ? -11.264 -7.133 3.666 1.00 89.25 252 PHE A CA 1
ATOM 2035 C C . PHE A 1 252 ? -12.638 -7.620 4.137 1.00 89.2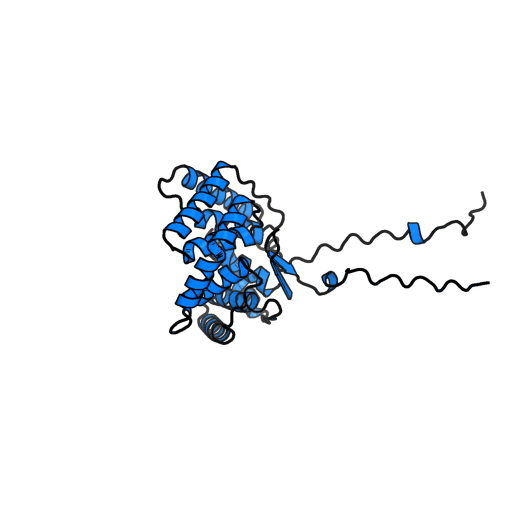5 252 PHE A C 1
ATOM 2037 O O . PHE A 1 252 ? -13.644 -6.933 3.963 1.00 89.25 252 PHE A O 1
ATOM 2044 N N . ILE A 1 253 ? -12.693 -8.817 4.714 1.00 88.06 253 ILE A N 1
ATOM 2045 C CA . ILE A 1 253 ? -13.933 -9.481 5.128 1.00 88.06 253 ILE A CA 1
ATOM 2046 C C . ILE A 1 253 ? -14.111 -9.280 6.625 1.00 88.06 253 ILE A C 1
ATOM 2048 O O . ILE A 1 253 ? -13.233 -9.666 7.382 1.00 88.06 253 ILE A O 1
ATOM 2052 N N . THR A 1 254 ? -15.236 -8.724 7.066 1.00 83.94 254 THR A N 1
ATOM 2053 C CA . THR A 1 254 ? -15.497 -8.338 8.470 1.00 83.94 254 THR A CA 1
ATOM 2054 C C . THR A 1 254 ? -16.374 -9.303 9.250 1.00 83.94 254 THR A C 1
ATOM 2056 O O . THR A 1 254 ? -16.314 -9.343 10.475 1.00 83.94 254 THR A O 1
ATOM 2059 N N . SER A 1 255 ? -17.180 -10.107 8.560 1.00 79.19 255 SER A N 1
ATOM 2060 C CA . SER A 1 255 ? -18.087 -11.065 9.186 1.00 79.19 255 SER A CA 1
ATOM 2061 C C . SER A 1 255 ? -18.136 -12.380 8.411 1.00 79.19 255 SER A C 1
ATOM 2063 O O . SER A 1 255 ? -17.943 -12.413 7.196 1.00 79.19 255 SER A O 1
ATOM 2065 N N . ASP A 1 256 ? -18.448 -13.474 9.113 1.00 69.94 256 ASP A N 1
ATOM 2066 C CA . ASP A 1 256 ? -18.608 -14.807 8.505 1.00 69.94 256 ASP A CA 1
ATOM 2067 C C . ASP A 1 256 ? -19.840 -14.923 7.610 1.00 69.94 256 ASP A C 1
ATOM 2069 O O . ASP A 1 256 ? -19.994 -15.915 6.899 1.00 69.94 256 ASP A O 1
ATOM 2073 N N . LYS A 1 257 ? -20.742 -13.936 7.642 1.00 63.19 257 LYS A N 1
ATOM 2074 C CA . LYS A 1 257 ? -22.024 -14.015 6.933 1.00 63.19 257 LYS A CA 1
ATOM 2075 C C . LYS A 1 257 ? -21.851 -14.098 5.414 1.00 63.19 257 LYS A C 1
ATOM 2077 O O . LYS A 1 257 ? -22.711 -14.659 4.751 1.00 63.19 257 LYS A O 1
ATOM 2082 N N . ASN A 1 258 ? -20.707 -13.658 4.889 1.00 53.06 258 ASN A N 1
ATOM 2083 C CA . ASN A 1 258 ? -20.376 -13.758 3.467 1.00 53.06 258 ASN A CA 1
ATOM 2084 C C . ASN A 1 258 ? -19.618 -15.050 3.101 1.00 53.06 258 ASN A C 1
ATOM 2086 O O . ASN A 1 258 ? -19.339 -15.280 1.929 1.00 53.06 258 ASN A O 1
ATOM 2090 N N . ALA A 1 259 ? -19.273 -15.908 4.071 1.00 51.72 259 ALA A N 1
ATOM 2091 C CA . ALA A 1 259 ? -18.477 -17.116 3.830 1.00 51.72 259 ALA A CA 1
ATOM 2092 C C . ALA A 1 259 ? -19.297 -18.315 3.310 1.00 51.72 259 ALA A C 1
ATOM 2094 O O . ALA A 1 259 ? -18.717 -19.346 2.969 1.00 51.72 259 ALA A O 1
ATOM 2095 N N . LYS A 1 260 ? -20.631 -18.204 3.225 1.00 48.25 260 LYS A N 1
ATOM 2096 C CA . LYS A 1 260 ? -21.510 -19.243 2.667 1.00 48.25 260 LYS A CA 1
ATOM 2097 C C . LYS A 1 260 ? -22.657 -18.639 1.854 1.00 48.25 260 LYS A C 1
ATOM 2099 O O . LYS A 1 260 ? -23.744 -18.420 2.368 1.00 48.25 260 LYS A O 1
ATOM 2104 N N . SER A 1 261 ? -22.413 -18.451 0.562 1.00 43.75 261 SER A N 1
ATOM 2105 C CA . SER A 1 261 ? -23.437 -18.635 -0.477 1.00 43.75 261 SER A CA 1
ATOM 2106 C C . SER A 1 261 ? -22.826 -19.404 -1.653 1.00 43.75 261 SER A C 1
ATOM 2108 O O . SER A 1 261 ? -22.928 -19.048 -2.820 1.00 43.75 261 SER A O 1
ATOM 2110 N N . THR A 1 262 ? -22.096 -20.475 -1.345 1.00 44.91 262 THR A N 1
ATOM 2111 C CA . THR A 1 262 ? -21.986 -21.600 -2.269 1.00 44.91 262 THR A CA 1
ATOM 2112 C C . THR A 1 262 ? -23.221 -22.445 -2.013 1.00 44.91 262 THR A C 1
ATOM 2114 O O . THR A 1 262 ? -23.301 -23.117 -0.989 1.00 44.91 262 THR A O 1
ATOM 2117 N N . SER A 1 263 ? -24.205 -22.302 -2.903 1.00 46.66 263 SER A N 1
ATOM 2118 C CA . SER A 1 263 ? -25.455 -23.062 -2.983 1.00 46.66 263 SER A CA 1
ATOM 2119 C C . SER A 1 263 ? -25.394 -24.405 -2.248 1.00 46.66 263 SER A C 1
ATOM 2121 O O . SER A 1 263 ? -24.717 -25.333 -2.706 1.00 46.66 263 SER A O 1
ATOM 2123 N N . GLU A 1 264 ? -26.118 -24.529 -1.133 1.00 38.00 264 GLU A N 1
ATOM 2124 C CA . GLU A 1 264 ? -26.533 -25.854 -0.681 1.00 38.00 264 GLU A CA 1
ATOM 2125 C C . GLU A 1 264 ? -27.255 -26.522 -1.861 1.00 38.00 264 GLU A C 1
ATOM 2127 O O . GLU A 1 264 ? -28.120 -25.884 -2.473 1.00 38.00 264 GLU A O 1
ATOM 2132 N N . PRO A 1 265 ? -26.899 -27.760 -2.249 1.00 47.41 265 PRO A N 1
ATOM 2133 C CA . PRO A 1 265 ? -27.679 -28.474 -3.242 1.00 47.41 265 PRO A CA 1
ATOM 2134 C C . PRO A 1 265 ? -29.109 -28.569 -2.711 1.00 47.41 265 PRO A C 1
ATOM 2136 O O . PRO A 1 265 ? -29.345 -29.158 -1.657 1.00 47.41 265 PRO A O 1
ATOM 2139 N N . GLN A 1 266 ? -30.055 -27.948 -3.423 1.00 50.03 266 GLN A N 1
ATOM 2140 C CA . GLN A 1 266 ? -31.476 -28.126 -3.159 1.00 50.03 266 GLN A CA 1
ATOM 2141 C C . GLN A 1 266 ? -31.749 -29.629 -3.130 1.00 50.03 266 GLN A C 1
ATOM 2143 O O . GLN A 1 266 ? -31.619 -30.309 -4.149 1.00 50.03 266 GLN A O 1
ATOM 2148 N N . ASN A 1 267 ? -32.113 -30.149 -1.958 1.00 54.25 267 ASN A N 1
ATOM 2149 C CA . ASN A 1 267 ? -32.685 -31.480 -1.859 1.00 54.25 267 ASN A CA 1
ATOM 2150 C C . ASN A 1 267 ? -33.968 -31.475 -2.693 1.00 54.25 267 ASN A C 1
ATOM 2152 O O . ASN A 1 267 ? -34.985 -30.912 -2.285 1.00 54.25 267 ASN A O 1
ATOM 2156 N N . LEU A 1 268 ? -33.895 -32.061 -3.888 1.00 56.56 268 LEU A N 1
ATOM 2157 C CA . LEU A 1 268 ? -35.066 -32.362 -4.696 1.00 56.56 268 LEU A CA 1
ATOM 2158 C C . LEU A 1 268 ? -35.986 -33.263 -3.861 1.00 56.56 268 LEU A C 1
ATOM 2160 O O . LEU A 1 268 ? -35.513 -34.270 -3.328 1.00 56.56 268 LEU A O 1
ATOM 2164 N N . PRO A 1 269 ? -37.278 -32.925 -3.717 1.00 61.16 269 PRO A N 1
ATOM 2165 C CA . PRO A 1 269 ? -38.212 -33.795 -3.027 1.00 61.16 269 PRO A CA 1
ATOM 2166 C C . PRO A 1 269 ? -38.275 -35.137 -3.758 1.00 61.16 269 PRO A C 1
ATOM 2168 O O . PRO A 1 269 ? -38.429 -35.182 -4.981 1.00 61.16 269 PRO A O 1
ATOM 2171 N N . GLU A 1 270 ? -38.136 -36.227 -3.002 1.00 61.44 270 GLU A N 1
ATOM 2172 C CA . GLU A 1 270 ? -38.267 -37.590 -3.508 1.00 61.44 270 GLU A CA 1
ATOM 2173 C C . GLU A 1 270 ? -39.582 -37.724 -4.288 1.00 61.44 270 GLU A C 1
ATOM 2175 O O . GLU A 1 270 ? -40.678 -37.637 -3.725 1.00 61.44 270 GLU A O 1
ATOM 2180 N N . GLN A 1 271 ? -39.478 -37.935 -5.603 1.00 59.12 271 GLN A N 1
ATOM 2181 C CA . GLN A 1 271 ? -40.615 -38.350 -6.412 1.00 59.12 271 GLN A CA 1
ATOM 2182 C C . GLN A 1 271 ? -41.065 -39.725 -5.920 1.00 59.12 271 GLN A C 1
ATOM 2184 O O . GLN A 1 271 ? -40.453 -40.748 -6.232 1.00 59.12 271 GLN A O 1
ATOM 2189 N N . LYS A 1 272 ? -42.162 -39.758 -5.161 1.00 63.72 272 LYS A N 1
ATOM 2190 C CA . LYS A 1 272 ? -42.907 -40.994 -4.938 1.00 63.72 272 LYS A CA 1
ATOM 2191 C C . LYS A 1 272 ? -43.478 -41.441 -6.280 1.00 63.72 272 LYS A C 1
ATOM 2193 O O . LYS A 1 272 ? -44.355 -40.780 -6.833 1.00 63.72 272 LYS A O 1
ATOM 2198 N N . GLN A 1 273 ? -42.941 -42.540 -6.801 1.00 57.91 273 GLN A N 1
ATOM 2199 C CA . GLN A 1 273 ? -43.543 -43.267 -7.912 1.00 57.91 273 GLN A CA 1
ATOM 2200 C C . GLN A 1 273 ? -44.902 -43.806 -7.446 1.00 57.91 273 GLN A C 1
ATOM 2202 O O . GLN A 1 273 ? -44.977 -44.471 -6.410 1.00 57.91 273 GLN A O 1
ATOM 2207 N N . PHE A 1 274 ? -45.954 -43.449 -8.181 1.00 60.53 274 PHE A N 1
ATOM 2208 C CA . PHE A 1 274 ? -47.275 -44.069 -8.099 1.00 60.53 274 PHE A CA 1
ATOM 2209 C C . PHE A 1 274 ? -47.357 -45.226 -9.091 1.00 60.53 274 PHE A C 1
ATOM 2211 O O . PHE A 1 274 ? -46.782 -45.079 -10.196 1.00 60.53 274 PHE A O 1
#

pLDDT: mean 84.3, std 14.3, range [38.0, 97.56]

Organism: NCBI:txid1802234

Radius of gyration: 22.91 Å; Cα contacts (8 Å, |Δi|>4): 289; chains: 1; bounding box: 87×62×46 Å